Protein AF-A0A453QPV8-F1 (afdb_monomer)

Organism: Aegilops tauschii subsp. strangulata (NCBI:txid200361)

Structure (mmCIF, N/CA/C/O backbone):
data_AF-A0A453QPV8-F1
#
_entry.id   AF-A0A453QPV8-F1
#
loop_
_atom_site.group_PDB
_atom_site.id
_atom_site.type_symbol
_atom_site.label_atom_id
_atom_site.label_alt_id
_atom_site.label_comp_id
_atom_site.label_asym_id
_atom_site.label_entity_id
_atom_site.label_seq_id
_atom_site.pdbx_PDB_ins_code
_atom_site.Cartn_x
_atom_site.Cartn_y
_atom_site.Cartn_z
_atom_site.occupancy
_atom_site.B_iso_or_equiv
_atom_site.auth_seq_id
_atom_site.auth_comp_id
_atom_site.auth_asym_id
_atom_site.auth_atom_id
_atom_site.pdbx_PDB_model_num
ATOM 1 N N . MET A 1 1 ? 29.411 34.306 12.405 1.00 48.56 1 MET A N 1
ATOM 2 C CA . MET A 1 1 ? 27.936 34.358 12.523 1.00 48.56 1 MET A CA 1
ATOM 3 C C . MET A 1 1 ? 27.359 35.755 12.267 1.00 48.56 1 MET A C 1
ATOM 5 O O . MET A 1 1 ? 26.748 35.909 11.222 1.00 48.56 1 MET A O 1
ATOM 9 N N . GLU A 1 2 ? 27.567 36.787 13.104 1.00 37.50 2 GLU A N 1
ATOM 10 C CA . GLU A 1 2 ? 27.074 38.159 12.797 1.00 37.50 2 GLU A CA 1
ATOM 11 C C . GLU A 1 2 ? 27.774 38.801 11.585 1.00 37.50 2 GLU A C 1
ATOM 13 O O . GLU A 1 2 ? 27.121 39.411 10.740 1.00 37.50 2 GLU A O 1
ATOM 18 N N . GLU A 1 3 ? 29.086 38.600 11.432 1.00 42.12 3 GLU A N 1
ATOM 19 C CA . GLU A 1 3 ? 29.835 39.106 10.269 1.00 42.12 3 GLU A CA 1
ATOM 20 C C . GLU A 1 3 ? 29.454 38.407 8.953 1.00 42.12 3 GLU A C 1
ATOM 22 O O . GLU A 1 3 ? 29.387 39.052 7.907 1.00 42.12 3 GLU A O 1
ATOM 27 N N . GLU A 1 4 ? 29.137 37.110 9.006 1.00 46.12 4 GLU A N 1
ATOM 28 C CA . GLU A 1 4 ? 28.662 36.329 7.851 1.00 46.12 4 GLU A CA 1
ATOM 29 C C . GLU A 1 4 ? 27.234 36.712 7.458 1.00 46.12 4 GLU A C 1
ATOM 31 O O . GLU A 1 4 ? 26.927 36.814 6.272 1.00 46.12 4 GLU A O 1
ATOM 36 N N . LEU A 1 5 ? 26.371 36.997 8.437 1.00 45.75 5 LEU A N 1
ATOM 37 C CA . LEU A 1 5 ? 25.011 37.470 8.188 1.00 45.75 5 LEU A CA 1
ATOM 38 C C . LEU A 1 5 ? 25.018 38.875 7.564 1.00 45.75 5 LEU A C 1
ATOM 40 O O . LEU A 1 5 ? 24.262 39.147 6.631 1.00 45.75 5 LEU A O 1
ATOM 44 N N . HIS A 1 6 ? 25.924 39.750 8.012 1.00 48.84 6 HIS A N 1
ATOM 45 C CA . HIS A 1 6 ? 26.138 41.061 7.400 1.00 48.84 6 HIS A CA 1
ATOM 46 C C . HIS A 1 6 ? 26.808 40.992 6.022 1.00 48.84 6 HIS A C 1
ATOM 48 O O . HIS A 1 6 ? 26.581 41.874 5.193 1.00 48.84 6 HIS A O 1
ATOM 54 N N . ALA A 1 7 ? 27.627 39.977 5.741 1.00 55.56 7 ALA A N 1
ATOM 55 C CA . ALA A 1 7 ? 28.143 39.726 4.395 1.00 55.56 7 ALA A CA 1
ATOM 56 C C . ALA A 1 7 ? 27.014 39.293 3.443 1.00 55.56 7 ALA A C 1
ATOM 58 O O . ALA A 1 7 ? 26.819 39.926 2.410 1.00 55.56 7 ALA A O 1
ATOM 59 N N . LEU A 1 8 ? 26.181 38.335 3.859 1.00 52.53 8 LEU A N 1
ATOM 60 C CA . LEU A 1 8 ? 25.040 37.846 3.076 1.00 52.53 8 LEU A CA 1
ATOM 61 C C . LEU A 1 8 ? 23.982 38.923 2.796 1.00 52.53 8 LEU A C 1
ATOM 63 O O . LEU A 1 8 ? 23.438 38.977 1.695 1.00 52.53 8 LEU A O 1
ATOM 67 N N . LEU A 1 9 ? 23.701 39.806 3.762 1.00 50.97 9 LEU A N 1
ATOM 68 C CA . LEU A 1 9 ? 22.786 40.940 3.569 1.00 50.97 9 LEU A CA 1
ATOM 69 C C . LEU A 1 9 ? 23.325 41.958 2.552 1.00 50.97 9 LEU A C 1
ATOM 71 O O . LEU A 1 9 ? 22.560 42.463 1.732 1.00 50.97 9 LEU A O 1
ATOM 75 N N . ARG A 1 10 ? 24.641 42.219 2.558 1.00 59.34 10 ARG A N 1
ATOM 76 C CA . ARG A 1 10 ? 25.294 43.105 1.576 1.00 59.34 10 ARG A CA 1
ATOM 77 C C . ARG A 1 10 ? 25.295 42.500 0.172 1.00 59.34 10 ARG A C 1
ATOM 79 O O . ARG A 1 10 ? 25.038 43.220 -0.790 1.00 59.34 10 ARG A O 1
ATOM 86 N N . ASP A 1 11 ? 25.499 41.191 0.064 1.00 62.00 11 ASP A N 1
ATOM 87 C CA . ASP A 1 11 ? 25.438 40.468 -1.210 1.00 62.00 11 ASP A CA 1
ATOM 88 C C . ASP A 1 11 ? 24.006 40.435 -1.783 1.00 62.00 11 ASP A C 1
ATOM 90 O O . ASP A 1 11 ? 23.806 40.592 -2.990 1.00 62.00 11 ASP A O 1
ATOM 94 N N . LEU A 1 12 ? 22.988 40.323 -0.920 1.00 56.88 12 LEU A N 1
ATOM 95 C CA . LEU A 1 12 ? 21.567 40.410 -1.288 1.00 56.88 12 LEU A CA 1
ATOM 96 C C . LEU A 1 12 ? 21.151 41.806 -1.772 1.00 56.88 12 LEU A C 1
ATOM 98 O O . LEU A 1 12 ? 20.356 41.917 -2.708 1.00 56.88 12 LEU A O 1
ATOM 102 N N . ASP A 1 13 ? 21.677 42.870 -1.164 1.00 58.78 13 ASP A N 1
ATOM 103 C CA . ASP A 1 13 ? 21.392 44.241 -1.595 1.00 58.78 13 ASP A CA 1
ATOM 104 C C . ASP A 1 13 ? 22.143 44.622 -2.882 1.00 58.78 13 ASP A C 1
ATOM 106 O O . ASP A 1 13 ? 21.599 45.359 -3.708 1.00 58.78 13 ASP A O 1
ATOM 110 N N . ALA A 1 14 ? 23.325 44.045 -3.131 1.00 59.41 14 ALA A N 1
ATOM 111 C CA . ALA A 1 14 ? 24.037 44.177 -4.405 1.00 59.41 14 ALA A CA 1
ATOM 112 C C . ALA A 1 14 ? 23.292 43.497 -5.575 1.00 59.41 14 ALA A C 1
ATOM 114 O O . ALA A 1 14 ? 23.317 43.990 -6.705 1.00 59.41 14 ALA A O 1
ATOM 115 N N . LEU A 1 15 ? 22.563 42.407 -5.308 1.00 58.53 15 LEU A N 1
ATOM 116 C CA . LEU A 1 15 ? 21.753 41.692 -6.305 1.00 58.53 15 LEU A CA 1
ATOM 117 C C . LEU A 1 15 ? 20.488 42.453 -6.744 1.00 58.53 15 LEU A C 1
ATOM 119 O O . LEU A 1 15 ? 19.988 42.205 -7.840 1.00 58.53 15 LEU A O 1
ATOM 123 N N . LYS A 1 16 ? 19.987 43.408 -5.947 1.00 55.97 16 LYS A N 1
ATOM 124 C CA . LYS A 1 16 ? 18.817 44.240 -6.302 1.00 55.97 16 LYS A CA 1
ATOM 125 C C . LYS A 1 16 ? 19.124 45.340 -7.328 1.00 55.97 16 LYS A C 1
ATOM 127 O O . LYS A 1 16 ? 18.187 45.944 -7.842 1.00 55.97 16 LYS A O 1
ATOM 132 N N . GLN A 1 17 ? 20.399 45.617 -7.622 1.00 61.16 17 GLN A N 1
ATOM 133 C CA . GLN A 1 17 ? 20.812 46.694 -8.538 1.00 61.16 17 GLN A CA 1
ATOM 134 C C . GLN A 1 17 ? 21.215 46.224 -9.949 1.00 61.16 17 GLN A C 1
ATOM 136 O O . GLN A 1 17 ? 21.632 47.046 -10.765 1.00 61.16 17 GLN A O 1
ATOM 141 N N . LEU A 1 18 ? 21.083 44.934 -10.281 1.00 57.03 18 LEU A N 1
ATOM 142 C CA . LEU A 1 18 ? 21.395 44.427 -11.624 1.00 57.03 18 LEU A CA 1
ATOM 143 C C . LEU A 1 18 ? 20.147 44.417 -12.532 1.00 57.03 18 LEU A C 1
ATOM 145 O O . LEU A 1 18 ? 19.085 43.996 -12.073 1.00 57.03 18 LEU A O 1
ATOM 149 N N . PRO A 1 19 ? 20.232 44.817 -13.820 1.00 53.19 19 PRO A N 1
ATOM 150 C CA . PRO A 1 19 ? 19.044 45.050 -14.644 1.00 53.19 19 PRO A CA 1
ATOM 151 C C . PRO A 1 19 ? 18.549 43.829 -15.442 1.00 53.19 19 PRO A C 1
ATOM 153 O O . PRO A 1 19 ? 17.689 43.998 -16.301 1.00 53.19 19 PRO A O 1
ATOM 156 N N . ASP A 1 20 ? 19.064 42.614 -15.211 1.00 59.09 20 ASP A N 1
ATOM 157 C CA . ASP A 1 20 ? 18.747 41.461 -16.069 1.00 59.09 20 ASP A CA 1
ATOM 158 C C . ASP A 1 20 ? 18.454 40.161 -15.281 1.00 59.09 20 ASP A C 1
ATOM 160 O O . ASP A 1 20 ? 19.376 39.567 -14.703 1.00 59.09 20 ASP A O 1
ATOM 164 N N . PRO A 1 21 ? 17.197 39.668 -15.296 1.00 57.94 21 PRO A N 1
ATOM 165 C CA . PRO A 1 21 ? 16.792 38.390 -14.702 1.00 57.94 21 PRO A CA 1
ATOM 166 C C . PRO A 1 21 ? 17.646 37.190 -15.147 1.00 57.94 21 PRO A C 1
ATOM 168 O O . PRO A 1 21 ? 17.895 36.285 -14.350 1.00 57.94 21 PRO A O 1
ATOM 171 N N . ALA A 1 22 ? 18.182 37.202 -16.374 1.00 56.94 22 ALA A N 1
ATOM 172 C CA . ALA A 1 22 ? 18.992 36.104 -16.911 1.00 56.94 22 ALA A CA 1
ATOM 173 C C . ALA A 1 22 ? 20.384 35.975 -16.259 1.00 56.94 22 ALA A C 1
ATOM 175 O O . ALA A 1 22 ? 21.083 34.972 -16.447 1.00 56.94 22 ALA A O 1
ATOM 176 N N . SER A 1 23 ? 20.824 36.990 -15.514 1.00 56.06 23 SER A N 1
ATOM 177 C CA . SER A 1 23 ? 22.080 36.955 -14.754 1.00 56.06 23 SER A CA 1
ATOM 178 C C . SER A 1 23 ? 21.899 36.298 -13.381 1.00 56.06 23 SER A C 1
ATOM 180 O O . SER A 1 23 ? 22.806 35.617 -12.900 1.00 56.06 23 SER A O 1
ATO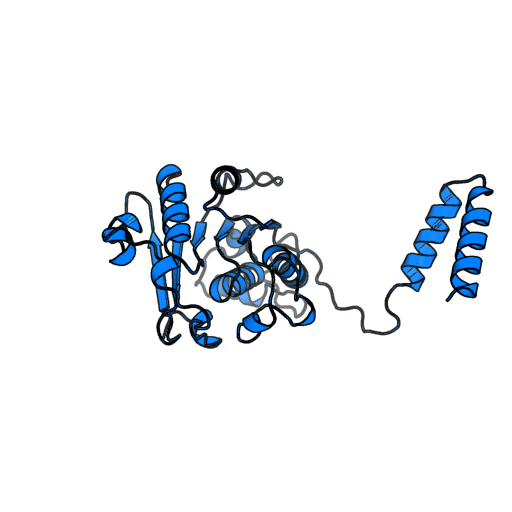M 182 N N . ILE A 1 24 ? 20.705 36.430 -12.791 1.00 58.31 24 ILE A N 1
ATOM 183 C CA . ILE A 1 24 ? 20.338 35.810 -11.511 1.00 58.31 24 ILE A CA 1
ATOM 184 C C . ILE A 1 24 ? 20.191 34.294 -11.675 1.00 58.31 24 ILE A C 1
ATOM 186 O O . ILE A 1 24 ? 20.717 33.541 -10.856 1.00 58.31 24 ILE A O 1
ATOM 190 N N . ASP A 1 25 ? 19.571 33.832 -12.764 1.00 56.25 25 ASP A N 1
ATOM 191 C CA . ASP A 1 25 ? 19.439 32.394 -13.037 1.00 56.25 25 ASP A CA 1
ATOM 192 C C . ASP A 1 25 ? 20.799 31.727 -13.294 1.00 56.25 25 ASP A C 1
ATOM 194 O O . ASP A 1 25 ? 21.084 30.660 -12.755 1.00 56.25 25 ASP A O 1
ATOM 198 N N . ARG A 1 26 ? 21.721 32.412 -13.986 1.00 59.72 26 ARG A N 1
ATOM 199 C CA . ARG A 1 26 ? 23.102 31.929 -14.165 1.00 59.72 26 ARG A CA 1
ATOM 200 C C . ARG A 1 26 ? 23.892 31.847 -12.858 1.00 59.72 26 ARG A C 1
ATOM 202 O O . ARG A 1 26 ? 24.757 30.981 -12.715 1.00 59.72 26 ARG A O 1
ATOM 209 N N . MET A 1 27 ? 23.628 32.742 -11.906 1.00 54.22 27 MET A N 1
ATOM 210 C CA . MET A 1 27 ? 24.224 32.664 -10.570 1.00 54.22 27 MET A CA 1
ATOM 211 C C . MET A 1 27 ? 23.604 31.537 -9.738 1.00 54.22 27 MET A C 1
ATOM 213 O O . MET A 1 27 ? 24.354 30.799 -9.100 1.00 54.22 27 MET A O 1
ATOM 217 N N . ARG A 1 28 ? 22.280 31.336 -9.803 1.00 55.00 28 ARG A N 1
ATOM 218 C CA . ARG A 1 28 ? 21.602 30.189 -9.174 1.00 55.00 28 ARG A CA 1
ATOM 219 C C . ARG A 1 28 ? 22.156 28.861 -9.677 1.00 55.00 28 ARG A C 1
ATOM 221 O O . ARG A 1 28 ? 22.529 28.030 -8.856 1.00 55.00 28 ARG A O 1
ATOM 228 N N . ASP A 1 29 ? 22.322 28.703 -10.987 1.00 53.09 29 ASP A N 1
ATOM 229 C CA . ASP A 1 29 ? 22.901 27.492 -11.579 1.00 53.09 29 ASP A CA 1
ATOM 230 C C . ASP A 1 29 ? 24.331 27.228 -11.090 1.00 53.09 29 ASP A C 1
ATOM 232 O O . ASP A 1 29 ? 24.711 26.085 -10.828 1.00 53.09 29 ASP A O 1
ATOM 236 N N . ARG A 1 30 ? 25.141 28.280 -10.909 1.00 57.41 30 ARG A N 1
ATOM 237 C CA . ARG A 1 30 ? 26.499 28.148 -10.357 1.00 57.41 30 ARG A CA 1
ATOM 238 C C . ARG A 1 30 ? 26.498 27.752 -8.882 1.00 57.41 30 ARG A C 1
ATOM 240 O O . ARG A 1 30 ? 27.337 26.943 -8.496 1.00 57.41 30 ARG A O 1
ATOM 247 N N . VAL A 1 31 ? 25.571 28.279 -8.083 1.00 56.50 31 VAL A N 1
ATOM 248 C CA . VAL A 1 31 ? 25.417 27.913 -6.665 1.00 56.50 31 VAL A CA 1
ATOM 249 C C . VAL A 1 31 ? 24.929 26.471 -6.532 1.00 56.50 31 VAL A C 1
ATOM 251 O O . VAL A 1 31 ? 25.536 25.709 -5.790 1.00 56.50 31 VAL A O 1
ATOM 254 N N . VAL A 1 32 ? 23.939 26.045 -7.322 1.00 56.78 32 VAL A N 1
ATOM 255 C CA . VAL A 1 32 ? 23.473 24.644 -7.373 1.00 56.78 32 VAL A CA 1
ATOM 256 C C . VAL A 1 32 ? 24.616 23.695 -7.752 1.00 56.78 32 VAL A C 1
ATOM 258 O O . VAL A 1 32 ? 24.767 22.631 -7.157 1.00 56.78 32 VAL A O 1
ATOM 261 N N . LYS A 1 33 ? 25.484 24.103 -8.685 1.00 52.72 33 LYS A N 1
ATOM 262 C CA . LYS A 1 33 ? 26.653 23.319 -9.109 1.00 52.72 33 LYS A CA 1
ATOM 263 C C . LYS A 1 33 ? 27.776 23.269 -8.063 1.00 52.72 33 LYS A C 1
ATOM 265 O O . LYS A 1 33 ? 28.519 22.294 -8.039 1.00 52.72 33 LYS A O 1
ATOM 270 N N . MET A 1 34 ? 27.902 24.292 -7.212 1.00 48.25 34 MET A N 1
ATOM 271 C CA . MET A 1 34 ? 28.856 24.328 -6.089 1.00 48.25 34 MET A CA 1
ATOM 272 C C . MET A 1 34 ? 28.323 23.649 -4.820 1.00 48.25 34 MET A C 1
ATOM 274 O O . MET A 1 34 ? 29.121 23.169 -4.023 1.00 48.25 34 MET A O 1
ATOM 278 N N . MET A 1 35 ? 27.001 23.597 -4.639 1.00 48.81 35 MET A N 1
ATOM 279 C CA . MET A 1 35 ? 26.332 22.875 -3.549 1.00 48.81 35 MET A CA 1
ATOM 280 C C . MET A 1 35 ? 26.094 21.392 -3.870 1.00 48.81 35 MET A C 1
ATOM 282 O O . MET A 1 35 ? 25.670 20.637 -2.997 1.00 48.81 35 MET A O 1
ATOM 286 N N . GLY A 1 36 ? 26.369 20.958 -5.105 1.00 46.06 36 GLY A N 1
ATOM 287 C CA . GLY A 1 36 ? 26.431 19.541 -5.451 1.00 46.06 36 GLY A CA 1
ATOM 288 C C . GLY A 1 36 ? 27.561 18.844 -4.678 1.00 46.06 36 GLY A C 1
ATOM 289 O O . GLY A 1 36 ? 28.626 19.437 -4.499 1.00 46.06 36 GLY A O 1
ATOM 290 N N . PRO A 1 37 ? 27.360 17.604 -4.203 1.00 43.69 37 PRO A N 1
ATOM 291 C CA . PRO A 1 37 ? 28.295 16.950 -3.299 1.00 43.69 37 PRO A CA 1
ATOM 292 C C . PRO A 1 37 ? 29.674 16.780 -3.945 1.00 43.69 37 PRO A C 1
ATOM 294 O O . PRO A 1 37 ? 29.829 16.184 -5.012 1.00 43.69 37 PRO A O 1
ATOM 297 N N . SER A 1 38 ? 30.694 17.289 -3.261 1.00 43.41 38 SER A N 1
ATOM 298 C CA . SER A 1 38 ? 32.096 17.024 -3.543 1.00 43.41 38 SER A CA 1
ATOM 299 C C . SER A 1 38 ? 32.417 15.555 -3.235 1.00 43.41 38 SER A C 1
ATOM 301 O O . SER A 1 38 ? 32.499 15.145 -2.084 1.00 43.41 38 SER A O 1
ATOM 303 N N . GLY A 1 39 ? 32.632 14.750 -4.278 1.00 41.03 39 GLY A N 1
ATOM 304 C CA . GLY A 1 39 ? 33.459 13.541 -4.185 1.00 41.03 39 GLY A CA 1
ATOM 305 C C . GLY A 1 39 ? 32.853 12.286 -3.542 1.00 41.03 39 GLY A C 1
ATOM 306 O O . GLY A 1 39 ? 33.616 11.450 -3.069 1.00 41.03 39 GLY A O 1
ATOM 307 N N . ALA A 1 40 ? 31.534 12.091 -3.570 1.00 41.09 40 ALA A N 1
ATOM 308 C CA . ALA A 1 40 ? 30.958 10.745 -3.491 1.00 41.09 40 ALA A CA 1
ATOM 309 C C . ALA A 1 40 ? 30.680 10.270 -4.923 1.00 41.09 40 ALA A C 1
ATOM 311 O O . ALA A 1 40 ? 30.176 11.056 -5.726 1.00 41.09 40 ALA A O 1
ATOM 312 N N . ALA A 1 41 ? 31.041 9.028 -5.269 1.00 40.81 41 ALA A N 1
ATOM 313 C CA . ALA A 1 41 ? 30.680 8.422 -6.551 1.00 40.81 41 ALA A CA 1
ATOM 314 C C . ALA A 1 41 ? 29.217 8.761 -6.854 1.00 40.81 41 ALA A C 1
ATOM 316 O O . ALA A 1 41 ? 28.365 8.482 -6.011 1.00 40.81 41 ALA A O 1
ATOM 317 N N . ALA A 1 42 ? 28.946 9.431 -7.982 1.00 44.00 42 ALA A N 1
ATOM 318 C CA . ALA A 1 42 ? 27.586 9.769 -8.380 1.00 44.00 42 ALA A CA 1
ATOM 319 C C . ALA A 1 42 ? 26.758 8.492 -8.247 1.00 44.00 42 ALA A C 1
ATOM 321 O O . ALA A 1 42 ? 27.033 7.518 -8.953 1.00 44.00 42 ALA A O 1
ATOM 322 N N . ALA A 1 43 ? 25.859 8.457 -7.257 1.00 53.12 43 ALA A N 1
ATOM 323 C CA . ALA A 1 43 ? 25.039 7.290 -6.992 1.00 53.12 43 ALA A CA 1
ATOM 324 C C . ALA A 1 43 ? 24.417 6.912 -8.332 1.00 53.12 43 ALA A C 1
ATOM 326 O O . ALA A 1 43 ? 23.846 7.776 -8.994 1.00 53.12 43 ALA A O 1
ATOM 327 N N . ALA A 1 44 ? 24.652 5.683 -8.792 1.00 58.47 44 ALA A N 1
ATOM 328 C CA . ALA A 1 44 ? 24.217 5.236 -10.104 1.00 58.47 44 ALA A CA 1
ATOM 329 C C . ALA A 1 44 ? 22.684 5.201 -10.119 1.00 58.47 44 ALA A C 1
ATOM 331 O O . ALA A 1 44 ? 22.067 4.173 -9.851 1.00 58.47 44 ALA A O 1
ATOM 332 N N . THR A 1 45 ? 22.058 6.351 -10.360 1.00 66.06 45 THR A N 1
ATOM 333 C CA . THR A 1 45 ? 20.613 6.467 -10.442 1.00 66.06 45 THR A CA 1
ATOM 334 C C . THR A 1 45 ? 20.204 5.825 -11.750 1.00 66.06 45 THR A C 1
ATOM 336 O O . THR A 1 45 ? 20.577 6.266 -12.839 1.00 66.06 45 THR A O 1
ATOM 339 N N . ARG A 1 46 ? 19.470 4.726 -11.631 1.00 81.31 46 ARG A N 1
ATOM 340 C CA . ARG A 1 46 ? 18.910 4.008 -12.764 1.00 81.31 46 ARG A CA 1
ATOM 341 C C . ARG A 1 46 ? 18.049 4.957 -13.611 1.00 81.31 46 ARG A C 1
ATOM 343 O O . ARG A 1 46 ? 17.268 5.735 -13.073 1.00 81.31 46 ARG A O 1
ATOM 350 N N . SER A 1 47 ? 18.162 4.879 -14.936 1.00 88.06 47 SER A N 1
ATOM 351 C CA . SER A 1 47 ? 17.285 5.610 -15.857 1.00 88.06 47 SER A CA 1
ATOM 352 C C . SER A 1 47 ? 15.947 4.890 -16.051 1.00 88.06 47 SER A C 1
ATOM 354 O O . SER A 1 47 ? 15.845 3.675 -15.854 1.00 88.06 47 SER A O 1
ATOM 356 N N . LYS A 1 48 ? 14.910 5.636 -16.457 1.00 92.19 48 LYS A N 1
ATOM 357 C CA . LYS A 1 48 ? 13.619 5.026 -16.789 1.00 92.19 48 LYS A CA 1
ATOM 358 C C . LYS A 1 48 ? 13.735 4.126 -18.020 1.00 92.19 48 LYS A C 1
ATOM 360 O O . LYS A 1 48 ? 14.282 4.540 -19.042 1.00 92.19 48 LYS A O 1
ATOM 365 N N . ILE A 1 49 ? 13.172 2.928 -17.939 1.00 92.12 49 ILE A N 1
ATOM 366 C CA . ILE A 1 49 ? 13.117 1.941 -19.015 1.00 92.12 49 ILE A CA 1
ATOM 367 C C . ILE A 1 49 ? 11.693 1.912 -19.561 1.00 92.12 49 ILE A C 1
ATOM 369 O O . ILE A 1 49 ? 10.758 1.490 -18.879 1.00 92.12 49 ILE A O 1
ATOM 373 N N . LYS A 1 50 ? 11.529 2.326 -20.819 1.00 88.31 50 LYS A N 1
ATOM 374 C CA . LYS A 1 50 ? 10.218 2.386 -21.477 1.00 88.31 50 LYS A CA 1
ATOM 375 C C . LYS A 1 50 ? 9.603 1.001 -21.699 1.00 88.31 50 LYS A C 1
ATOM 377 O O . LYS A 1 50 ? 8.451 0.796 -21.334 1.00 88.31 50 LYS A O 1
ATOM 382 N N . ASP A 1 51 ? 10.390 0.062 -22.216 1.00 88.94 51 ASP A N 1
ATOM 383 C CA . ASP A 1 51 ? 9.944 -1.280 -22.598 1.00 88.94 51 ASP A CA 1
ATOM 384 C C . ASP A 1 51 ? 10.773 -2.327 -21.833 1.00 88.94 51 ASP A C 1
ATOM 386 O O . ASP A 1 51 ? 12.003 -2.227 -21.788 1.00 88.94 51 ASP A O 1
ATOM 390 N N . MET A 1 52 ? 10.126 -3.303 -21.183 1.00 91.44 52 MET A N 1
ATOM 391 C CA . MET A 1 52 ? 10.852 -4.352 -20.452 1.00 91.44 52 MET A CA 1
ATOM 392 C C . MET A 1 52 ? 11.558 -5.261 -21.453 1.00 91.44 52 MET A C 1
ATOM 394 O O . MET A 1 52 ? 10.932 -5.830 -22.333 1.00 91.44 52 MET A O 1
ATOM 398 N N . SER A 1 53 ? 12.874 -5.404 -21.326 1.00 88.81 53 SER A N 1
ATOM 399 C CA . SER A 1 53 ? 13.655 -6.265 -22.216 1.00 88.81 53 SER A CA 1
ATOM 400 C C . SER A 1 53 ? 13.999 -7.585 -21.534 1.00 88.81 53 SER A C 1
ATOM 402 O O . SER A 1 53 ? 14.371 -7.615 -20.359 1.00 88.81 53 SER A O 1
ATOM 404 N N . ALA A 1 54 ? 13.952 -8.679 -22.295 1.00 89.06 54 ALA A N 1
ATOM 405 C CA . ALA A 1 54 ? 14.468 -9.983 -21.876 1.00 89.06 54 ALA A CA 1
ATOM 406 C C . ALA A 1 54 ? 15.986 -10.136 -22.118 1.00 89.06 54 ALA A C 1
ATOM 408 O O . ALA A 1 54 ? 16.551 -11.212 -21.902 1.00 89.06 54 ALA A O 1
ATOM 409 N N . GLU A 1 55 ? 16.658 -9.102 -22.622 1.00 89.56 55 GLU A N 1
ATOM 410 C CA . GLU A 1 55 ? 18.101 -9.116 -22.854 1.00 89.56 55 GLU A CA 1
ATOM 411 C C . GLU A 1 55 ? 18.869 -9.316 -21.539 1.00 89.56 55 GLU A C 1
ATOM 413 O O . GLU A 1 55 ? 18.624 -8.634 -20.541 1.00 89.56 55 GLU A O 1
ATOM 418 N N . VAL A 1 56 ? 19.796 -10.275 -21.530 1.00 91.31 56 VAL A N 1
ATOM 419 C CA . VAL A 1 56 ? 20.562 -10.641 -20.334 1.00 91.31 56 VAL A CA 1
ATOM 420 C C . VAL A 1 56 ? 21.873 -9.866 -20.335 1.00 91.31 56 VAL A C 1
ATOM 422 O O . VAL A 1 56 ? 22.887 -10.337 -20.840 1.00 91.31 56 VAL A O 1
ATOM 425 N N . VAL A 1 57 ? 21.824 -8.666 -19.765 1.00 90.50 57 VAL A N 1
ATOM 426 C CA . VAL A 1 57 ? 22.975 -7.783 -19.542 1.00 90.50 57 VAL A CA 1
ATOM 427 C C . VAL A 1 57 ? 22.938 -7.245 -18.115 1.00 90.50 57 VAL A C 1
ATOM 429 O O . VAL A 1 57 ? 21.865 -7.135 -17.516 1.00 90.50 57 VAL A O 1
ATOM 432 N N . ASP A 1 58 ? 24.098 -6.894 -17.566 1.00 87.81 58 ASP A N 1
ATOM 433 C CA . ASP A 1 58 ? 24.216 -6.437 -16.173 1.00 87.81 58 ASP A CA 1
ATOM 434 C C . ASP A 1 58 ? 23.509 -5.097 -15.914 1.00 87.81 58 ASP A C 1
ATOM 436 O O . ASP A 1 58 ? 23.101 -4.815 -14.791 1.00 87.81 58 ASP A O 1
ATOM 440 N N . SER A 1 59 ? 23.294 -4.295 -16.958 1.00 88.62 59 SER A N 1
ATOM 441 C CA . SER A 1 59 ? 22.552 -3.032 -16.892 1.00 88.62 59 SER A CA 1
ATOM 442 C C . SER A 1 59 ? 21.028 -3.197 -16.917 1.00 88.62 59 SER A C 1
ATOM 444 O O . SER A 1 59 ? 20.321 -2.218 -16.680 1.00 88.62 59 SER A O 1
ATOM 446 N N . ASN A 1 60 ? 20.502 -4.398 -17.202 1.00 91.38 60 ASN A N 1
ATOM 447 C CA . ASN A 1 60 ? 19.063 -4.648 -17.279 1.00 91.38 60 ASN A CA 1
ATOM 448 C C . ASN A 1 60 ? 18.528 -5.250 -15.962 1.00 91.38 60 ASN A C 1
ATOM 450 O O . ASN A 1 60 ? 18.664 -6.464 -15.743 1.00 91.38 60 ASN A O 1
ATOM 454 N N . PRO A 1 61 ? 17.834 -4.460 -15.120 1.00 92.88 61 PRO A N 1
ATOM 455 C CA . PRO A 1 61 ? 17.306 -4.928 -13.839 1.00 92.88 61 PRO A CA 1
ATOM 456 C C . PRO A 1 61 ? 16.163 -5.942 -13.991 1.00 92.88 61 PRO A C 1
ATOM 458 O O . PRO A 1 61 ? 15.864 -6.669 -13.049 1.00 92.88 61 PRO A O 1
ATOM 461 N N . TYR A 1 62 ? 15.539 -6.031 -15.169 1.00 95.12 62 TYR A N 1
ATOM 462 C CA . TYR A 1 62 ? 14.418 -6.936 -15.431 1.00 95.12 62 TYR A CA 1
ATOM 463 C C . TYR A 1 62 ? 14.827 -8.270 -16.044 1.00 95.12 62 TYR A C 1
ATOM 465 O O . TYR A 1 62 ? 14.003 -9.177 -16.126 1.00 95.12 62 TYR A O 1
ATOM 473 N N . SER A 1 63 ? 16.095 -8.428 -16.429 1.00 93.12 63 SER A N 1
ATOM 474 C CA . SER A 1 63 ? 16.602 -9.627 -17.108 1.00 93.12 63 SER A CA 1
ATOM 475 C C . SER A 1 63 ? 16.244 -10.936 -16.386 1.00 93.12 63 SER A C 1
ATOM 477 O O . SER A 1 63 ? 15.848 -11.909 -17.028 1.00 93.12 63 SER A O 1
ATOM 479 N N . ARG A 1 64 ? 16.331 -10.961 -15.048 1.00 94.12 64 ARG A N 1
ATOM 480 C CA . ARG A 1 64 ? 16.032 -12.150 -14.224 1.00 94.12 64 ARG A CA 1
ATOM 481 C C . ARG A 1 64 ? 14.531 -12.379 -14.031 1.00 94.12 64 ARG A C 1
ATOM 483 O O . ARG A 1 64 ? 14.112 -13.519 -13.894 1.00 94.12 64 ARG A O 1
ATOM 490 N N . LEU A 1 65 ? 13.727 -11.321 -14.077 1.00 94.75 65 LEU A N 1
ATOM 491 C CA . LEU A 1 65 ? 12.270 -11.413 -13.994 1.00 94.75 65 LEU A CA 1
ATOM 492 C C . LEU A 1 65 ? 11.678 -11.901 -15.323 1.00 94.75 65 LEU A C 1
ATOM 494 O O . LEU A 1 65 ? 10.903 -12.851 -15.349 1.00 94.75 65 LEU A O 1
ATOM 498 N N . MET A 1 66 ? 12.155 -11.355 -16.444 1.00 93.12 66 MET A N 1
ATOM 499 C CA . MET A 1 66 ? 11.778 -11.791 -17.795 1.00 93.12 66 MET A CA 1
ATOM 500 C C . MET A 1 66 ? 12.194 -13.239 -18.097 1.00 93.12 66 MET A C 1
ATOM 502 O O . MET A 1 66 ? 11.622 -13.885 -18.976 1.00 93.12 66 MET A O 1
ATOM 506 N N . ALA A 1 67 ? 13.164 -13.793 -17.361 1.00 92.94 67 ALA A N 1
ATOM 507 C CA . ALA A 1 67 ? 13.516 -15.205 -17.464 1.00 92.94 67 ALA A CA 1
ATOM 508 C C . ALA A 1 67 ? 12.356 -16.135 -17.054 1.00 92.94 67 ALA A C 1
ATOM 510 O O . ALA A 1 67 ? 12.239 -17.214 -17.631 1.00 92.94 67 ALA A O 1
ATOM 511 N N . LEU A 1 68 ? 11.455 -15.706 -16.156 1.00 92.25 68 LEU A N 1
ATOM 512 C CA . LEU A 1 68 ? 10.259 -16.475 -15.777 1.00 92.25 68 LEU A CA 1
ATOM 513 C C . LEU A 1 68 ? 9.362 -16.778 -16.983 1.00 92.25 68 LEU A C 1
ATOM 515 O O . LEU A 1 68 ? 8.786 -17.863 -17.065 1.00 92.25 68 LEU A O 1
ATOM 519 N N . GLN A 1 69 ? 9.301 -15.858 -17.949 1.00 90.62 69 GLN A N 1
ATOM 520 C CA . GLN A 1 69 ? 8.565 -16.057 -19.193 1.00 90.62 69 GLN A CA 1
ATOM 521 C C . GLN A 1 69 ? 9.240 -17.072 -20.111 1.00 90.62 69 GLN A C 1
ATOM 523 O O . GLN A 1 69 ? 8.577 -17.931 -20.686 1.00 90.62 69 GLN A O 1
ATOM 528 N N . ARG A 1 70 ? 10.574 -17.058 -20.189 1.00 87.69 70 ARG A N 1
ATOM 529 C CA . ARG A 1 70 ? 11.328 -18.078 -20.940 1.00 87.69 70 ARG A CA 1
ATOM 530 C C . ARG A 1 70 ? 11.216 -19.467 -20.317 1.00 87.69 70 ARG A C 1
ATOM 532 O O . ARG A 1 70 ? 11.285 -20.457 -21.035 1.00 87.69 70 ARG A O 1
ATOM 539 N N . MET A 1 71 ? 11.050 -19.532 -18.998 1.00 92.44 71 MET A N 1
ATOM 540 C CA . MET A 1 71 ? 10.852 -20.775 -18.251 1.00 92.44 71 MET A CA 1
ATOM 541 C C . MET A 1 71 ? 9.408 -21.296 -18.321 1.00 92.44 71 MET A C 1
ATOM 543 O O . MET A 1 71 ? 9.140 -22.368 -17.786 1.00 92.44 71 MET A O 1
ATOM 547 N N . GLY A 1 72 ? 8.484 -20.559 -18.948 1.00 92.38 72 GLY A N 1
ATOM 548 C CA . GLY A 1 72 ? 7.072 -20.942 -19.031 1.00 92.38 72 GLY A CA 1
ATOM 549 C C . GLY A 1 72 ? 6.322 -20.862 -17.697 1.00 92.38 72 GLY A C 1
ATOM 550 O O . GLY A 1 72 ? 5.296 -21.513 -17.545 1.00 92.38 72 GLY A O 1
ATOM 551 N N . ILE A 1 73 ? 6.833 -20.100 -16.722 1.00 95.12 73 ILE A N 1
ATOM 552 C CA . ILE A 1 73 ? 6.170 -19.893 -15.422 1.00 95.12 73 ILE A CA 1
ATOM 553 C C . ILE A 1 73 ? 5.142 -18.758 -15.507 1.00 95.12 73 ILE A C 1
ATOM 555 O O . ILE A 1 73 ? 4.104 -18.810 -14.853 1.00 95.12 73 ILE A O 1
ATOM 559 N N . VAL A 1 74 ? 5.429 -17.727 -16.309 1.00 93.81 74 VAL A N 1
ATOM 560 C CA . VAL A 1 74 ? 4.552 -16.565 -16.524 1.00 93.81 74 VAL A CA 1
ATOM 561 C C . VAL A 1 74 ? 4.493 -16.251 -18.015 1.00 93.81 74 VAL A C 1
ATOM 563 O O . VAL A 1 74 ? 5.501 -15.859 -18.585 1.00 93.81 74 VAL A O 1
ATOM 566 N N . ASP A 1 75 ? 3.326 -16.362 -18.649 1.00 92.50 75 ASP A N 1
ATOM 567 C CA . ASP A 1 75 ? 3.209 -16.209 -20.112 1.00 92.50 75 ASP A CA 1
ATOM 568 C C . ASP A 1 75 ? 3.610 -14.820 -20.631 1.00 92.50 75 ASP A C 1
ATOM 570 O O . ASP A 1 75 ? 4.216 -14.692 -21.695 1.00 92.50 75 ASP A O 1
ATOM 574 N N . ASN A 1 76 ? 3.260 -13.766 -19.892 1.00 93.50 76 ASN A N 1
ATOM 575 C CA . ASN A 1 76 ? 3.585 -12.387 -20.242 1.00 93.50 76 ASN A CA 1
ATOM 576 C C . ASN A 1 76 ? 3.902 -11.591 -18.976 1.00 93.50 76 ASN A C 1
ATOM 578 O O . ASN A 1 76 ? 2.999 -11.061 -18.324 1.00 93.50 76 ASN A O 1
ATOM 582 N N . TYR A 1 77 ? 5.189 -11.530 -18.631 1.00 95.25 77 TYR A N 1
ATOM 583 C CA . TYR A 1 77 ? 5.639 -10.838 -17.426 1.00 95.25 77 TYR A CA 1
ATOM 584 C C . TYR A 1 77 ? 5.465 -9.315 -17.543 1.00 95.25 77 TYR A C 1
ATOM 586 O O . TYR A 1 77 ? 5.143 -8.657 -16.557 1.00 95.25 77 TYR A O 1
ATOM 594 N N . GLU A 1 78 ? 5.597 -8.748 -18.747 1.00 94.06 78 GLU A N 1
ATOM 595 C CA . GLU A 1 78 ? 5.536 -7.294 -18.977 1.00 94.06 78 GLU A CA 1
ATOM 596 C C . GLU A 1 78 ? 4.193 -6.677 -18.578 1.00 94.06 78 GLU A C 1
ATOM 598 O O . GLU A 1 78 ? 4.150 -5.517 -18.163 1.00 94.06 78 GLU A O 1
ATOM 603 N N . ARG A 1 79 ? 3.110 -7.470 -18.614 1.00 93.69 79 ARG A N 1
ATOM 604 C CA . ARG A 1 79 ? 1.773 -7.062 -18.149 1.00 93.69 79 ARG A CA 1
ATOM 605 C C . ARG A 1 79 ? 1.753 -6.562 -16.711 1.00 93.69 79 ARG A C 1
ATOM 607 O O . ARG A 1 79 ? 0.820 -5.856 -16.347 1.00 93.69 79 ARG A O 1
ATOM 614 N N . ILE A 1 80 ? 2.759 -6.882 -15.893 1.00 95.69 80 ILE A N 1
ATOM 615 C CA . ILE A 1 80 ? 2.866 -6.328 -14.540 1.00 95.69 80 ILE A CA 1
ATOM 616 C C . ILE A 1 80 ? 2.853 -4.788 -14.531 1.00 95.69 80 ILE A C 1
ATOM 618 O O . ILE A 1 80 ? 2.339 -4.179 -13.594 1.00 95.69 80 ILE A O 1
ATOM 622 N N . ARG A 1 81 ? 3.338 -4.152 -15.605 1.00 94.50 81 ARG A N 1
ATOM 623 C CA . ARG A 1 81 ? 3.336 -2.691 -15.776 1.00 94.50 81 ARG A CA 1
ATOM 624 C C . ARG A 1 81 ? 1.962 -2.089 -16.048 1.00 94.50 81 ARG A C 1
ATOM 626 O O . ARG A 1 81 ? 1.815 -0.874 -15.940 1.00 94.50 81 ARG A O 1
ATOM 633 N N . ASP A 1 82 ? 0.975 -2.907 -16.396 1.00 92.94 82 ASP A N 1
ATOM 634 C CA . ASP A 1 82 ? -0.389 -2.440 -16.644 1.00 92.94 82 ASP A CA 1
ATOM 635 C C . ASP A 1 82 ? -1.224 -2.388 -15.357 1.00 92.94 82 ASP A C 1
ATOM 637 O O . ASP A 1 82 ? -2.263 -1.726 -15.335 1.00 92.94 82 ASP A O 1
ATOM 641 N N . TYR A 1 83 ? -0.769 -3.050 -14.286 1.00 94.38 83 TYR A N 1
ATOM 642 C CA . TYR A 1 83 ? -1.503 -3.126 -13.028 1.00 94.38 83 TYR A CA 1
ATOM 643 C C . TYR A 1 83 ? -1.161 -1.982 -12.068 1.00 94.38 83 TYR A C 1
ATOM 645 O O . TYR A 1 83 ? -0.023 -1.511 -11.964 1.00 94.38 83 TYR A O 1
ATOM 653 N N . SER A 1 84 ? -2.178 -1.580 -11.316 1.00 95.88 84 SER A N 1
ATOM 654 C CA . SER A 1 84 ? -2.127 -0.640 -10.206 1.00 95.88 84 SER A CA 1
ATOM 655 C C . SER A 1 84 ? -2.483 -1.358 -8.905 1.00 95.88 84 SER A C 1
ATOM 657 O O . SER A 1 84 ? -3.482 -2.076 -8.855 1.00 95.88 84 SER A O 1
ATOM 659 N N . VAL A 1 85 ? -1.731 -1.116 -7.830 1.00 98.00 85 VAL A N 1
ATOM 660 C CA . VAL A 1 85 ? -2.023 -1.670 -6.496 1.00 98.00 85 VAL A CA 1
ATOM 661 C C . VAL A 1 85 ? -2.100 -0.555 -5.455 1.00 98.00 85 VAL A C 1
ATOM 663 O O . VAL A 1 85 ? -1.220 0.298 -5.381 1.00 98.00 85 VAL A O 1
ATOM 666 N N . ALA A 1 86 ? -3.144 -0.565 -4.631 1.00 98.50 86 ALA A N 1
ATOM 667 C CA . ALA A 1 86 ? -3.256 0.298 -3.458 1.00 98.50 86 ALA A CA 1
ATOM 668 C C . ALA A 1 86 ? -2.799 -0.463 -2.210 1.00 98.50 86 ALA A C 1
ATOM 670 O O . ALA A 1 86 ? -3.236 -1.584 -1.986 1.00 98.50 86 ALA A O 1
ATOM 671 N N . ILE A 1 87 ? -1.943 0.137 -1.388 1.00 98.75 87 ILE A N 1
ATOM 672 C CA . ILE A 1 87 ? -1.417 -0.439 -0.148 1.00 98.75 87 ILE A CA 1
ATOM 673 C C . ILE A 1 87 ? -1.827 0.465 1.009 1.00 98.75 87 ILE A C 1
ATOM 675 O O . ILE A 1 87 ? -1.430 1.630 1.070 1.00 98.75 87 ILE A O 1
ATOM 679 N N . VAL A 1 88 ? -2.623 -0.078 1.927 1.00 98.75 88 VAL A N 1
ATOM 680 C CA . VAL A 1 88 ? -3.098 0.622 3.123 1.00 98.75 88 VAL A CA 1
ATOM 681 C C . VAL A 1 88 ? -2.289 0.155 4.327 1.00 98.75 88 VAL A C 1
ATOM 683 O O . VAL A 1 88 ? -2.355 -1.011 4.703 1.00 98.75 88 VAL A O 1
ATOM 686 N N . GLY A 1 89 ? -1.550 1.076 4.936 1.00 98.00 89 GLY A N 1
ATOM 687 C CA . GLY A 1 89 ? -0.537 0.814 5.951 1.00 98.00 89 GLY A CA 1
ATOM 688 C C . GLY A 1 89 ? 0.824 0.556 5.308 1.00 98.00 89 GLY A C 1
ATOM 689 O O . GLY A 1 89 ? 1.032 -0.467 4.665 1.00 98.00 89 GLY A O 1
ATOM 690 N N . VAL A 1 90 ? 1.783 1.456 5.520 1.00 96.94 90 VAL A N 1
ATOM 691 C CA . VAL A 1 90 ? 3.180 1.369 5.057 1.00 96.94 90 VAL A CA 1
ATOM 692 C C . VAL A 1 90 ? 4.094 1.112 6.264 1.00 96.94 90 VAL A C 1
ATOM 694 O O . VAL A 1 90 ? 5.153 1.706 6.438 1.00 96.94 90 VAL A O 1
ATOM 697 N N . GLY A 1 91 ? 3.644 0.218 7.148 1.00 93.00 91 GLY A N 1
ATOM 698 C CA . GLY A 1 91 ? 4.391 -0.266 8.307 1.00 93.00 91 GLY A CA 1
ATOM 699 C C . GLY A 1 91 ? 5.332 -1.420 7.957 1.00 93.00 91 GLY A C 1
ATOM 700 O O . GLY A 1 91 ? 5.900 -1.476 6.872 1.00 93.00 91 GLY A O 1
ATOM 701 N N . GLY A 1 92 ? 5.476 -2.385 8.868 1.00 91.12 92 GLY A N 1
ATOM 702 C CA . GLY A 1 92 ? 6.391 -3.521 8.693 1.00 91.12 92 GLY A CA 1
ATOM 703 C C . GLY A 1 92 ? 6.095 -4.387 7.464 1.00 91.12 92 GLY A C 1
ATOM 704 O O . GLY A 1 92 ? 6.988 -4.623 6.661 1.00 91.12 92 GLY A O 1
ATOM 705 N N . VAL A 1 93 ? 4.840 -4.815 7.292 1.00 94.12 93 VAL A N 1
ATOM 706 C CA . VAL A 1 93 ? 4.424 -5.643 6.143 1.00 94.12 93 VAL A CA 1
ATOM 707 C C . VAL A 1 93 ? 4.288 -4.797 4.877 1.00 94.12 93 VAL A C 1
ATOM 709 O O . VAL A 1 93 ? 4.839 -5.130 3.830 1.00 94.12 93 VAL A O 1
ATOM 712 N N . GLY A 1 94 ? 3.577 -3.669 4.968 1.00 96.81 94 GLY A N 1
ATOM 713 C CA . GLY A 1 94 ? 3.237 -2.865 3.795 1.00 96.81 94 GLY A CA 1
ATOM 714 C C . GLY A 1 94 ? 4.428 -2.202 3.109 1.00 96.81 94 GLY A C 1
ATOM 715 O O . GLY A 1 94 ? 4.446 -2.129 1.883 1.00 96.81 94 GLY A O 1
ATOM 716 N N . SER A 1 95 ? 5.447 -1.776 3.862 1.00 96.62 95 SER A N 1
ATOM 717 C CA . SER A 1 95 ? 6.659 -1.194 3.269 1.00 96.62 95 SER A CA 1
ATOM 718 C C . SER A 1 95 ? 7.454 -2.216 2.448 1.00 96.62 95 SER A C 1
ATOM 720 O O . SER A 1 95 ? 7.849 -1.933 1.317 1.00 96.62 95 SER A O 1
ATOM 722 N N . VAL A 1 96 ? 7.598 -3.444 2.956 1.00 96.69 96 VAL A N 1
ATOM 723 C CA . VAL A 1 96 ? 8.253 -4.544 2.235 1.00 96.69 96 VAL A CA 1
ATOM 724 C C . VAL A 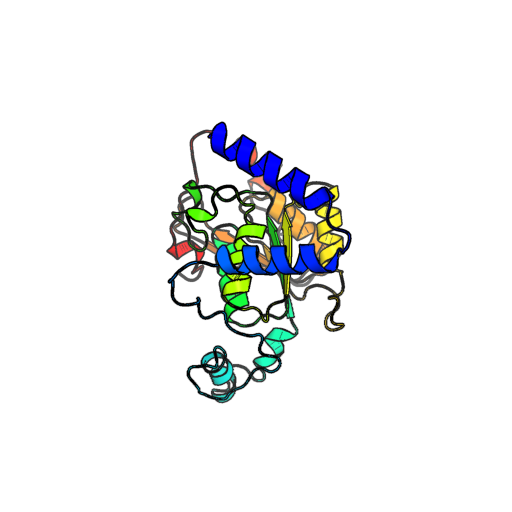1 96 ? 7.421 -4.991 1.033 1.00 96.69 96 VAL A C 1
ATOM 726 O O . VAL A 1 96 ? 7.976 -5.202 -0.044 1.00 96.69 96 VAL A O 1
ATOM 729 N N . ALA A 1 97 ? 6.094 -5.085 1.168 1.00 97.44 97 ALA A N 1
ATOM 730 C CA . ALA A 1 97 ? 5.208 -5.391 0.045 1.00 97.44 97 ALA A CA 1
ATOM 731 C C . ALA A 1 97 ? 5.340 -4.347 -1.081 1.00 97.44 97 ALA A C 1
ATOM 733 O O . ALA A 1 97 ? 5.459 -4.708 -2.256 1.00 97.44 97 ALA A O 1
ATOM 734 N N . ALA A 1 98 ? 5.393 -3.058 -0.726 1.00 98.38 98 ALA A N 1
ATOM 735 C CA . ALA A 1 98 ? 5.621 -1.972 -1.674 1.00 98.38 98 ALA A CA 1
ATOM 736 C C . ALA A 1 98 ? 6.993 -2.090 -2.359 1.00 98.38 98 ALA A C 1
ATOM 738 O O . ALA A 1 98 ? 7.086 -1.935 -3.579 1.00 98.38 98 ALA A O 1
ATOM 739 N N . GLU A 1 99 ? 8.047 -2.420 -1.607 1.00 98.31 99 GLU A N 1
ATOM 740 C CA . GLU A 1 99 ? 9.387 -2.656 -2.152 1.00 98.31 99 GLU A CA 1
ATOM 741 C C . GLU A 1 99 ? 9.411 -3.833 -3.133 1.00 98.31 99 GLU A C 1
ATOM 743 O O . GLU A 1 99 ? 9.936 -3.702 -4.242 1.00 98.31 99 GLU A O 1
ATOM 748 N N . MET A 1 100 ? 8.816 -4.970 -2.767 1.00 98.19 100 MET A N 1
ATOM 749 C CA . MET A 1 100 ? 8.755 -6.159 -3.618 1.00 98.19 100 MET A CA 1
ATOM 750 C C . MET A 1 100 ? 8.022 -5.870 -4.931 1.00 98.19 100 MET A C 1
ATOM 752 O O . MET A 1 100 ? 8.561 -6.155 -6.002 1.00 98.19 100 MET A O 1
ATOM 756 N N . LEU A 1 101 ? 6.843 -5.242 -4.875 1.00 98.31 101 LEU A N 1
ATOM 757 C CA . LEU A 1 101 ? 6.082 -4.851 -6.069 1.00 98.31 101 LEU A CA 1
ATOM 758 C C . LEU A 1 101 ? 6.855 -3.845 -6.934 1.00 98.31 101 LEU A C 1
ATOM 760 O O . LEU A 1 101 ? 6.898 -3.972 -8.161 1.00 98.31 101 LEU A O 1
ATOM 764 N N . THR A 1 102 ? 7.537 -2.892 -6.297 1.00 98.44 102 THR A N 1
ATOM 765 C CA . THR A 1 102 ? 8.382 -1.908 -6.981 1.00 98.44 102 THR A CA 1
ATOM 766 C C . THR A 1 102 ? 9.538 -2.578 -7.721 1.00 98.44 102 THR A C 1
ATOM 768 O O . THR A 1 102 ? 9.776 -2.284 -8.895 1.00 98.44 102 THR A O 1
ATOM 771 N N . ARG A 1 103 ? 10.229 -3.530 -7.084 1.00 97.75 103 ARG A N 1
ATOM 772 C CA . ARG A 1 103 ? 11.306 -4.320 -7.705 1.00 97.75 103 ARG A CA 1
ATOM 773 C C . ARG A 1 103 ? 10.793 -5.213 -8.836 1.00 97.75 103 ARG A C 1
ATOM 775 O O . ARG A 1 103 ? 11.492 -5.367 -9.834 1.00 97.75 103 ARG A O 1
ATOM 782 N N . CYS A 1 104 ? 9.572 -5.737 -8.719 1.00 97.38 104 CYS A N 1
ATOM 783 C CA . CYS A 1 104 ? 8.929 -6.526 -9.772 1.00 97.38 104 CYS A CA 1
ATOM 784 C C . CYS A 1 104 ? 8.550 -5.692 -11.008 1.00 97.38 104 CYS A C 1
ATOM 786 O O . CYS A 1 104 ? 8.401 -6.258 -12.091 1.00 97.38 104 CYS A O 1
ATOM 788 N N . GLY A 1 105 ? 8.444 -4.366 -10.867 1.00 96.69 105 GLY A N 1
ATOM 789 C CA . GLY A 1 105 ? 8.111 -3.453 -11.959 1.00 96.69 105 GLY A CA 1
ATOM 790 C C . GLY A 1 105 ? 6.617 -3.194 -12.126 1.00 96.69 105 GLY A C 1
ATOM 791 O O . GLY A 1 105 ? 6.184 -2.982 -13.255 1.00 96.69 105 GLY A O 1
ATOM 792 N N . ILE A 1 106 ? 5.848 -3.214 -11.030 1.00 97.25 106 ILE A N 1
ATOM 793 C CA . ILE A 1 106 ? 4.430 -2.827 -11.028 1.00 97.25 106 ILE A CA 1
ATOM 794 C C . ILE A 1 106 ? 4.219 -1.459 -11.693 1.00 97.25 106 ILE A C 1
ATOM 796 O O . ILE A 1 106 ? 5.057 -0.565 -11.567 1.00 97.25 106 ILE A O 1
ATOM 800 N N . GLY A 1 107 ? 3.105 -1.285 -12.402 1.00 95.00 107 GLY A N 1
ATOM 801 C CA . GLY A 1 107 ? 2.813 -0.036 -13.107 1.00 95.00 107 GLY A CA 1
ATOM 802 C C . GLY A 1 107 ? 2.632 1.152 -12.169 1.00 95.00 107 GLY A C 1
ATOM 803 O O . GLY A 1 107 ? 3.216 2.220 -12.377 1.00 95.00 107 GLY A O 1
ATOM 804 N N . ARG A 1 108 ? 1.821 0.963 -11.124 1.00 96.19 108 ARG A N 1
ATOM 805 C CA . ARG A 1 108 ? 1.441 2.033 -10.198 1.00 96.19 108 ARG A CA 1
ATOM 806 C C . ARG A 1 108 ? 1.215 1.525 -8.776 1.00 96.19 108 ARG A C 1
ATOM 808 O O . ARG A 1 108 ? 0.576 0.490 -8.596 1.00 96.19 108 ARG A O 1
ATOM 815 N N . LEU A 1 109 ? 1.680 2.280 -7.780 1.00 97.94 109 LEU A N 1
ATOM 816 C CA . LEU A 1 109 ? 1.373 2.066 -6.366 1.00 97.94 109 LEU A CA 1
ATOM 817 C C . LEU A 1 109 ? 0.734 3.303 -5.739 1.00 97.94 109 LEU A C 1
ATOM 819 O O . LEU A 1 109 ? 1.239 4.414 -5.891 1.00 97.94 109 LEU A O 1
ATOM 823 N N . LEU A 1 110 ? -0.343 3.077 -4.991 1.00 98.25 110 LEU A N 1
ATOM 824 C CA . LEU A 1 110 ? -0.987 4.072 -4.139 1.00 98.25 110 LEU A CA 1
ATOM 825 C C . LEU A 1 110 ? -0.689 3.688 -2.694 1.00 98.25 110 LEU A C 1
ATOM 827 O O . LEU A 1 110 ? -1.009 2.577 -2.281 1.00 98.25 110 LEU A O 1
ATOM 831 N N . LEU A 1 111 ? -0.057 4.576 -1.938 1.00 98.69 111 LEU A N 1
ATOM 832 C CA . LEU A 1 111 ? 0.419 4.309 -0.585 1.00 98.69 111 LEU A CA 1
ATOM 833 C C . LEU A 1 111 ? -0.369 5.157 0.413 1.00 98.69 111 LEU A C 1
ATOM 835 O O . LEU A 1 111 ? -0.332 6.384 0.329 1.00 98.69 111 LEU A O 1
ATOM 839 N N . TYR A 1 112 ? -1.043 4.518 1.369 1.00 98.69 112 TYR A N 1
ATOM 840 C CA . TYR A 1 112 ? -1.809 5.196 2.418 1.00 98.69 112 TYR A CA 1
ATOM 841 C C . TYR A 1 112 ? -1.214 4.876 3.783 1.00 98.69 112 TYR A C 1
ATOM 843 O O . TYR A 1 112 ? -1.160 3.715 4.180 1.00 98.69 112 TYR A O 1
ATOM 851 N N . ASP A 1 113 ? -0.800 5.897 4.518 1.00 98.38 113 ASP A N 1
ATOM 852 C CA . ASP A 1 113 ? -0.405 5.799 5.924 1.00 98.38 113 ASP A CA 1
ATOM 853 C C . ASP A 1 113 ? -0.537 7.192 6.546 1.00 98.38 113 ASP A C 1
ATOM 855 O O . ASP A 1 113 ? -0.359 8.184 5.847 1.00 98.38 113 ASP A O 1
ATOM 859 N N . TYR A 1 114 ? -0.861 7.294 7.830 1.00 96.75 114 TYR A N 1
ATOM 860 C CA . TYR A 1 114 ? -0.960 8.586 8.517 1.00 96.75 114 TYR A CA 1
ATOM 861 C C . TYR A 1 114 ? 0.193 8.835 9.491 1.00 96.75 114 TYR A C 1
ATOM 863 O O . TYR A 1 114 ? 0.320 9.951 9.996 1.00 96.75 114 TYR A O 1
ATOM 871 N N . ASP A 1 115 ? 1.017 7.824 9.761 1.00 96.44 115 ASP A N 1
ATOM 872 C CA . ASP A 1 115 ? 2.107 7.912 10.720 1.00 96.44 115 ASP A CA 1
ATOM 873 C C . ASP A 1 115 ? 3.368 8.540 10.115 1.00 96.44 115 ASP A C 1
ATOM 875 O O . ASP A 1 115 ? 3.605 8.576 8.900 1.00 96.44 115 ASP A O 1
ATOM 879 N N . THR A 1 116 ? 4.251 8.957 11.016 1.00 97.31 116 THR A N 1
ATOM 880 C CA . THR A 1 116 ? 5.638 9.310 10.725 1.00 97.31 116 THR A CA 1
ATOM 881 C C . THR A 1 116 ? 6.591 8.160 11.036 1.00 97.31 116 THR A C 1
ATOM 883 O O . THR A 1 116 ? 6.278 7.260 11.813 1.00 97.31 116 THR A O 1
ATOM 886 N N . VAL A 1 117 ? 7.776 8.184 10.431 1.00 96.75 117 VAL A N 1
ATOM 887 C CA . VAL A 1 117 ? 8.859 7.245 10.736 1.00 96.75 117 VAL A CA 1
ATOM 888 C C . VAL A 1 117 ? 9.441 7.572 12.110 1.00 96.75 117 VAL A C 1
ATOM 890 O O . VAL A 1 117 ? 9.887 8.696 12.354 1.00 96.75 117 VAL A O 1
ATOM 893 N N . GLU A 1 118 ? 9.503 6.570 12.983 1.00 94.19 118 GLU A N 1
ATOM 894 C CA . GLU A 1 118 ? 10.113 6.665 14.309 1.00 94.19 118 GLU A CA 1
ATOM 895 C C . GLU A 1 118 ? 11.313 5.722 14.446 1.00 94.19 118 GLU A C 1
ATOM 897 O O . GLU A 1 118 ? 11.382 4.672 13.804 1.00 94.19 118 GLU A O 1
ATOM 902 N N . LEU A 1 119 ? 12.243 6.037 15.356 1.00 92.44 119 LEU A N 1
ATOM 903 C CA . LEU A 1 119 ? 13.373 5.147 15.665 1.00 92.44 119 LEU A CA 1
ATOM 904 C C . LEU A 1 119 ? 12.918 3.767 16.157 1.00 92.44 119 LEU A C 1
ATOM 906 O O . LEU A 1 119 ? 13.573 2.766 15.875 1.00 92.44 119 LEU A O 1
ATOM 910 N N . ALA A 1 120 ? 11.771 3.695 16.838 1.00 88.19 120 ALA A N 1
ATOM 911 C CA . ALA A 1 120 ? 11.175 2.434 17.267 1.00 88.19 120 ALA A CA 1
ATOM 912 C C . ALA A 1 120 ? 10.806 1.511 16.090 1.00 88.19 120 ALA A C 1
ATOM 914 O O . ALA A 1 120 ? 10.616 0.317 16.294 1.00 88.19 120 ALA A O 1
ATOM 915 N N . ASN A 1 121 ? 10.718 2.029 14.858 1.00 89.31 121 ASN A N 1
ATOM 916 C CA . ASN A 1 121 ? 10.436 1.234 13.665 1.00 89.31 121 ASN A CA 1
ATOM 917 C C . ASN A 1 121 ? 11.695 0.599 13.045 1.00 89.31 121 ASN A C 1
A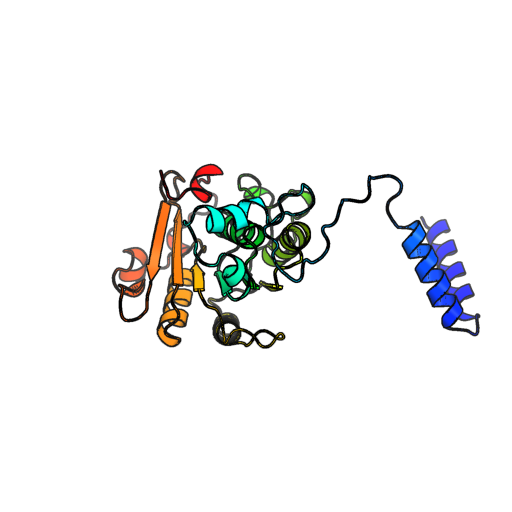TOM 919 O O . ASN A 1 121 ? 11.564 -0.210 12.133 1.00 89.31 121 ASN A O 1
ATOM 923 N N . MET A 1 122 ? 12.902 0.915 13.533 1.00 90.19 122 MET A N 1
ATOM 924 C CA . MET A 1 122 ? 14.174 0.446 12.952 1.00 90.19 122 MET A CA 1
ATOM 925 C C . MET A 1 122 ? 14.485 -1.032 13.222 1.00 90.19 122 MET A C 1
ATOM 927 O O . MET A 1 122 ? 15.426 -1.587 12.661 1.00 90.19 122 MET A O 1
ATOM 931 N N . ASN A 1 123 ? 13.705 -1.699 14.074 1.00 83.06 123 ASN A N 1
ATOM 932 C CA . ASN A 1 123 ? 13.743 -3.156 14.190 1.00 83.06 123 ASN A CA 1
ATOM 933 C C . ASN A 1 123 ? 12.987 -3.855 13.044 1.00 83.06 123 ASN A C 1
ATOM 935 O O . ASN A 1 123 ? 12.944 -5.083 13.000 1.00 83.06 123 ASN A O 1
ATOM 939 N N . ARG A 1 124 ? 12.359 -3.088 12.148 1.00 84.75 124 ARG A N 1
ATOM 940 C CA . ARG A 1 124 ? 11.672 -3.556 10.945 1.00 84.75 124 ARG A CA 1
ATOM 941 C C . ARG A 1 124 ? 12.513 -3.207 9.719 1.00 84.75 124 ARG A C 1
ATOM 943 O O . ARG A 1 124 ? 13.415 -2.378 9.784 1.00 84.75 124 ARG A O 1
ATOM 950 N N . LEU A 1 125 ? 12.238 -3.877 8.606 1.00 86.06 125 LEU A N 1
ATOM 951 C CA . LEU A 1 125 ? 12.926 -3.600 7.347 1.00 86.06 125 LEU A CA 1
ATOM 952 C C . LEU A 1 125 ? 12.440 -2.276 6.731 1.00 86.06 125 LEU A C 1
ATOM 954 O O . LEU A 1 125 ? 11.489 -1.666 7.219 1.00 86.06 125 LEU A O 1
ATOM 958 N N . PHE A 1 126 ? 13.081 -1.890 5.626 1.00 94.75 126 PHE A N 1
ATOM 959 C CA . PHE A 1 126 ? 12.733 -0.774 4.743 1.00 94.75 126 PHE A CA 1
ATOM 960 C C . PHE A 1 126 ? 13.184 0.629 5.186 1.00 94.75 126 PHE A C 1
ATOM 962 O O . PHE A 1 126 ? 14.010 1.231 4.498 1.00 94.75 126 PHE A O 1
ATOM 969 N N . PHE A 1 127 ? 12.666 1.168 6.294 1.00 95.81 127 PHE A N 1
ATOM 970 C CA . PHE A 1 127 ? 12.993 2.543 6.704 1.00 95.81 127 PHE A CA 1
ATOM 971 C C . PHE A 1 127 ? 14.402 2.657 7.291 1.00 95.81 127 PHE A C 1
ATOM 973 O O . PHE A 1 127 ? 14.918 1.718 7.899 1.00 95.81 127 PHE A O 1
ATOM 980 N N . ARG A 1 128 ? 15.012 3.834 7.139 1.00 94.94 128 ARG A N 1
ATOM 981 C CA . ARG A 1 128 ? 16.365 4.123 7.628 1.00 94.94 128 ARG A CA 1
ATOM 982 C C . ARG A 1 128 ? 16.368 5.198 8.726 1.00 94.94 128 ARG A C 1
ATOM 984 O O . ARG A 1 128 ? 15.470 6.042 8.746 1.00 94.94 128 ARG A O 1
ATOM 991 N N . PRO A 1 129 ? 17.393 5.240 9.603 1.00 95.56 129 PRO A N 1
ATOM 992 C CA . PRO A 1 129 ? 17.475 6.244 10.668 1.00 95.56 129 PRO A CA 1
ATOM 993 C C . PRO A 1 129 ? 17.472 7.701 10.180 1.00 95.56 129 PRO A C 1
ATOM 995 O O . PRO A 1 129 ? 16.981 8.573 10.890 1.00 95.56 129 PRO A O 1
ATOM 998 N N . ASP A 1 130 ? 17.981 7.979 8.976 1.00 96.50 130 ASP A N 1
ATOM 999 C CA . ASP A 1 130 ? 17.989 9.321 8.372 1.00 96.50 130 ASP A CA 1
ATOM 1000 C C . ASP A 1 130 ? 16.597 9.816 7.943 1.00 96.50 130 ASP A C 1
ATOM 1002 O O . ASP A 1 130 ? 16.435 10.998 7.656 1.00 96.50 130 ASP A O 1
ATOM 1006 N N . GLN A 1 131 ? 15.592 8.935 7.928 1.00 97.06 131 GLN A N 1
ATOM 1007 C CA . GLN A 1 131 ? 14.219 9.247 7.518 1.00 97.06 131 GLN A CA 1
ATOM 1008 C C . GLN A 1 131 ? 13.286 9.535 8.705 1.00 97.06 131 GLN A C 1
ATOM 1010 O O . GLN A 1 131 ? 12.098 9.790 8.510 1.00 97.06 131 GLN A O 1
ATOM 1015 N N . VAL A 1 132 ? 13.790 9.482 9.942 1.00 97.44 132 VAL A N 1
ATOM 1016 C CA . VAL A 1 132 ? 12.992 9.747 11.148 1.00 97.44 132 VAL A CA 1
ATOM 1017 C C . VAL A 1 132 ? 12.370 11.146 11.085 1.00 97.44 132 VAL A C 1
ATOM 1019 O O . VAL A 1 132 ? 13.047 12.129 10.793 1.00 97.44 132 VAL A O 1
ATOM 1022 N N . GLY A 1 133 ? 11.070 11.231 11.376 1.00 97.12 133 GLY A N 1
ATOM 1023 C CA . GLY A 1 133 ? 10.281 12.465 11.304 1.00 97.12 133 GLY A CA 1
ATOM 1024 C C . GLY A 1 133 ? 9.617 12.731 9.948 1.00 97.12 133 GLY A C 1
ATOM 1025 O O . GLY A 1 133 ? 8.714 13.563 9.879 1.00 97.12 133 GLY A O 1
ATOM 1026 N N . MET A 1 134 ? 9.991 12.012 8.885 1.00 97.81 134 MET A N 1
ATOM 1027 C CA . MET A 1 134 ? 9.227 12.020 7.632 1.00 97.81 134 MET A CA 1
ATOM 1028 C C . MET A 1 134 ? 7.905 11.270 7.810 1.00 97.81 134 MET A C 1
ATOM 1030 O O . MET A 1 134 ? 7.818 10.342 8.618 1.00 97.81 134 MET A O 1
ATOM 1034 N N . THR A 1 135 ? 6.885 11.606 7.017 1.00 98.38 135 THR A N 1
ATOM 1035 C CA . THR A 1 135 ? 5.716 10.721 6.899 1.00 98.38 135 THR A CA 1
ATOM 1036 C C . THR A 1 135 ? 6.171 9.379 6.319 1.00 98.38 135 THR A C 1
ATOM 1038 O O . THR A 1 135 ? 7.069 9.332 5.468 1.00 98.38 135 THR A O 1
ATOM 1041 N N . LYS A 1 136 ? 5.572 8.268 6.763 1.00 98.19 136 LYS A N 1
ATOM 1042 C CA . LYS A 1 136 ? 5.932 6.936 6.246 1.00 98.19 136 LYS A CA 1
ATOM 1043 C C . LYS A 1 136 ? 5.744 6.850 4.733 1.00 98.19 136 LYS A C 1
ATOM 1045 O O . LYS A 1 136 ? 6.556 6.233 4.048 1.00 98.19 136 LYS A O 1
ATOM 1050 N N . THR A 1 137 ? 4.711 7.504 4.202 1.00 98.12 137 THR A N 1
ATOM 1051 C CA . THR A 1 137 ? 4.457 7.542 2.760 1.00 98.12 137 THR A CA 1
ATOM 1052 C C . THR A 1 137 ? 5.531 8.317 1.999 1.00 98.12 137 THR A C 1
ATOM 1054 O O . THR A 1 137 ? 5.973 7.833 0.963 1.00 98.12 137 THR A O 1
ATOM 1057 N N . ASP A 1 138 ? 6.001 9.465 2.497 1.00 97.94 138 ASP A N 1
ATOM 1058 C CA . ASP A 1 138 ? 7.033 10.250 1.802 1.00 97.94 138 ASP A CA 1
ATOM 1059 C C . ASP A 1 138 ? 8.395 9.555 1.848 1.00 97.94 138 ASP A C 1
ATOM 1061 O O . ASP A 1 138 ? 9.080 9.462 0.828 1.00 97.94 138 ASP A O 1
ATOM 1065 N N . ALA A 1 139 ? 8.761 8.998 3.008 1.00 98.06 139 ALA A N 1
ATOM 1066 C CA . ALA A 1 139 ? 9.972 8.192 3.147 1.00 98.06 139 ALA A CA 1
ATOM 1067 C C . ALA A 1 139 ? 9.943 6.974 2.209 1.00 98.06 139 ALA A C 1
ATOM 1069 O O . ALA A 1 139 ? 10.948 6.653 1.571 1.00 98.06 139 ALA A O 1
ATOM 1070 N N . ALA A 1 140 ? 8.780 6.329 2.066 1.00 98.19 140 ALA A N 1
ATOM 1071 C CA . ALA A 1 140 ? 8.613 5.234 1.125 1.00 98.19 140 ALA A CA 1
ATOM 1072 C C . ALA A 1 140 ? 8.724 5.688 -0.332 1.00 98.19 140 ALA A C 1
ATOM 1074 O O . ALA A 1 140 ? 9.466 5.071 -1.091 1.00 98.19 140 ALA A O 1
ATOM 1075 N N . VAL A 1 141 ? 8.061 6.776 -0.732 1.00 98.31 141 VAL A N 1
ATOM 1076 C CA . VAL A 1 141 ? 8.162 7.302 -2.104 1.00 98.31 141 VAL A CA 1
ATOM 1077 C C . VAL A 1 141 ? 9.606 7.646 -2.460 1.00 98.31 141 VAL A C 1
ATOM 1079 O O . VAL A 1 141 ? 10.045 7.306 -3.561 1.00 98.31 141 VAL A O 1
ATOM 1082 N N . GLN A 1 142 ? 10.357 8.258 -1.539 1.00 97.38 142 GLN A N 1
ATOM 1083 C CA . GLN A 1 142 ? 11.773 8.559 -1.745 1.00 97.38 142 GLN A CA 1
ATOM 1084 C C . GLN A 1 142 ? 12.573 7.280 -2.041 1.00 97.38 142 GLN A C 1
ATOM 1086 O O . GLN A 1 142 ? 13.181 7.165 -3.105 1.00 97.38 142 GLN A O 1
ATOM 1091 N N . THR A 1 143 ? 12.515 6.291 -1.145 1.00 97.69 143 THR A N 1
ATOM 1092 C CA . THR A 1 143 ? 13.263 5.032 -1.290 1.00 97.69 143 THR A CA 1
ATOM 1093 C C . THR A 1 143 ? 12.838 4.247 -2.539 1.00 97.69 143 THR A C 1
ATOM 1095 O O . THR A 1 143 ? 13.679 3.759 -3.293 1.00 97.69 143 THR A O 1
ATOM 1098 N N . LEU A 1 144 ? 11.534 4.126 -2.803 1.00 98.06 144 LEU A N 1
ATOM 1099 C CA . LEU A 1 144 ? 11.011 3.339 -3.926 1.00 98.06 144 LEU A CA 1
ATOM 1100 C C . LEU A 1 144 ? 11.334 3.975 -5.285 1.00 98.06 144 LEU A C 1
ATOM 1102 O O . LEU A 1 144 ? 11.641 3.251 -6.234 1.00 98.06 144 LEU A O 1
ATOM 1106 N N . SER A 1 145 ? 11.333 5.309 -5.369 1.00 96.88 145 SER A N 1
ATOM 1107 C CA . SER A 1 145 ? 11.725 6.037 -6.586 1.00 96.88 145 SER A CA 1
ATOM 1108 C C . SER A 1 145 ? 13.197 5.815 -6.938 1.00 96.88 145 SER A C 1
ATOM 1110 O O . SER A 1 145 ? 13.535 5.702 -8.117 1.00 96.88 145 SER A O 1
ATOM 1112 N N . GLU A 1 146 ? 14.069 5.720 -5.927 1.00 95.94 146 GLU A N 1
ATOM 1113 C CA . GLU A 1 146 ? 15.489 5.388 -6.103 1.00 95.94 146 GLU A CA 1
ATOM 1114 C C . GLU A 1 146 ? 15.681 3.929 -6.559 1.00 95.94 146 GLU A C 1
ATOM 1116 O O . GLU A 1 146 ? 16.548 3.646 -7.387 1.00 95.94 146 GLU A O 1
ATOM 1121 N N . ILE A 1 147 ? 14.849 3.002 -6.066 1.00 96.31 147 ILE A N 1
ATOM 1122 C CA . ILE A 1 147 ? 14.895 1.576 -6.432 1.00 96.31 147 ILE A CA 1
ATOM 1123 C C . ILE A 1 147 ? 14.428 1.344 -7.876 1.00 96.31 147 ILE A C 1
ATOM 1125 O O . ILE A 1 147 ? 15.070 0.611 -8.640 1.00 96.31 147 ILE A O 1
ATOM 1129 N N . ASN A 1 148 ? 13.284 1.911 -8.260 1.00 97.00 148 ASN A N 1
ATOM 1130 C CA . ASN A 1 148 ? 12.734 1.730 -9.597 1.00 97.00 148 ASN A CA 1
ATOM 1131 C C . ASN A 1 148 ? 11.934 2.963 -10.060 1.00 97.00 148 ASN A C 1
ATOM 1133 O O . ASN A 1 148 ? 10.743 3.066 -9.761 1.00 97.00 148 ASN A O 1
ATOM 1137 N N . PRO A 1 149 ? 12.531 3.841 -10.887 1.00 95.88 149 PRO A N 1
ATOM 1138 C CA . PRO A 1 149 ? 11.865 5.051 -11.368 1.00 95.88 149 PRO A CA 1
ATOM 1139 C C . PRO A 1 149 ? 10.777 4.786 -12.426 1.00 95.88 149 PRO A C 1
ATOM 1141 O O . PRO A 1 149 ? 10.112 5.728 -12.871 1.00 95.88 149 PRO A O 1
ATOM 1144 N N . ASP A 1 150 ? 10.596 3.535 -12.864 1.00 95.75 150 ASP A N 1
ATOM 1145 C CA . ASP A 1 150 ? 9.552 3.164 -13.827 1.00 95.75 150 ASP A CA 1
ATOM 1146 C C . ASP A 1 150 ? 8.163 3.099 -13.186 1.00 95.75 150 ASP A C 1
ATOM 1148 O O . ASP A 1 150 ? 7.167 3.243 -13.892 1.00 95.75 150 ASP A O 1
ATOM 1152 N N . VAL A 1 151 ? 8.097 2.909 -11.865 1.00 96.31 151 VAL A N 1
ATOM 1153 C CA . VAL A 1 151 ? 6.842 2.791 -11.116 1.00 96.31 151 VAL A CA 1
ATOM 1154 C C . VAL A 1 151 ? 6.235 4.173 -10.894 1.00 96.31 151 VAL A C 1
ATOM 1156 O O . VAL A 1 151 ? 6.923 5.112 -10.491 1.00 96.31 151 VAL A O 1
ATOM 1159 N N . VAL A 1 152 ? 4.931 4.307 -11.135 1.00 95.62 152 VAL A N 1
ATOM 1160 C CA . VAL A 1 152 ? 4.174 5.501 -10.741 1.00 95.62 152 VAL A CA 1
ATOM 1161 C C . VAL A 1 152 ? 3.808 5.380 -9.264 1.00 95.62 152 VAL A C 1
ATOM 1163 O O . VAL A 1 152 ? 3.122 4.441 -8.875 1.00 95.62 152 VAL A O 1
ATOM 1166 N N . LEU A 1 153 ? 4.261 6.318 -8.437 1.00 97.19 153 LEU A N 1
ATOM 1167 C CA . LEU A 1 153 ? 4.011 6.317 -6.997 1.00 97.19 153 LEU A CA 1
ATOM 1168 C C . LEU A 1 153 ? 3.093 7.485 -6.628 1.00 97.19 153 LEU A C 1
ATOM 1170 O O . LEU A 1 153 ? 3.368 8.628 -6.991 1.00 97.19 153 LEU A O 1
ATOM 1174 N N . GLU A 1 154 ? 2.028 7.198 -5.889 1.00 97.06 154 GLU A N 1
ATOM 1175 C CA . GLU A 1 154 ? 1.133 8.191 -5.297 1.00 97.06 154 GLU A CA 1
ATOM 1176 C C . GLU A 1 154 ? 1.093 7.984 -3.779 1.00 97.06 154 GLU A C 1
ATOM 1178 O O . GLU A 1 154 ? 0.805 6.881 -3.311 1.00 97.06 154 GLU A O 1
ATOM 1183 N N . SER A 1 155 ? 1.378 9.028 -3.002 1.00 97.12 155 SER A N 1
ATOM 1184 C CA . SER A 1 155 ? 1.320 8.997 -1.539 1.00 97.12 155 SER A CA 1
ATOM 1185 C C . SER A 1 155 ? 0.106 9.746 -1.000 1.00 97.12 155 SER A C 1
ATOM 1187 O O . SER A 1 155 ? -0.241 10.834 -1.456 1.00 97.12 155 SER A O 1
ATOM 1189 N N . TYR A 1 156 ? -0.513 9.170 0.027 1.00 98.25 156 TYR A N 1
ATOM 1190 C CA . TYR A 1 156 ? -1.646 9.732 0.747 1.00 98.25 156 TYR A CA 1
ATOM 1191 C C . TYR A 1 156 ? -1.359 9.680 2.251 1.00 98.25 156 TYR A C 1
ATOM 1193 O O . TYR A 1 156 ? -1.649 8.685 2.917 1.00 98.25 156 TYR A O 1
ATOM 1201 N N . SER A 1 157 ? -0.795 10.768 2.787 1.00 98.00 157 SER A N 1
ATOM 1202 C CA . SER A 1 157 ? -0.534 10.936 4.225 1.00 98.00 157 SER A CA 1
ATOM 1203 C C . SER A 1 157 ? -1.821 11.255 4.997 1.00 98.00 157 SER A C 1
ATOM 1205 O O . SER A 1 157 ? -2.065 12.403 5.374 1.00 98.00 157 SER A O 1
ATOM 1207 N N . LEU A 1 158 ? -2.712 10.273 5.152 1.00 97.50 158 LEU A N 1
ATOM 1208 C CA . LEU A 1 158 ? -4.031 10.467 5.759 1.00 97.50 158 LEU A CA 1
ATOM 1209 C C . LEU A 1 158 ? -4.535 9.227 6.492 1.00 97.50 158 LEU A C 1
ATOM 1211 O O . LEU A 1 158 ? -4.189 8.096 6.160 1.00 97.50 158 LEU A O 1
ATOM 1215 N N . ASN A 1 159 ? -5.404 9.449 7.480 1.00 97.94 159 ASN A N 1
ATOM 1216 C CA . ASN A 1 159 ? -6.119 8.371 8.150 1.00 97.94 159 ASN A CA 1
ATOM 1217 C C . ASN A 1 159 ? -7.428 8.077 7.402 1.00 97.94 159 ASN A C 1
ATOM 1219 O O . ASN A 1 159 ? -8.358 8.894 7.418 1.00 97.94 159 ASN A O 1
ATOM 1223 N N . ILE A 1 160 ? -7.501 6.895 6.784 1.00 98.19 160 ILE A N 1
ATOM 1224 C CA . ILE A 1 160 ? -8.659 6.441 6.005 1.00 98.19 160 ILE A CA 1
ATOM 1225 C C . ILE A 1 160 ? -9.934 6.266 6.841 1.00 98.19 160 ILE A C 1
ATOM 1227 O O . ILE A 1 160 ? -11.013 6.253 6.262 1.00 98.19 160 ILE A O 1
ATOM 1231 N N . THR A 1 161 ? -9.843 6.153 8.173 1.00 97.62 161 THR A N 1
ATOM 1232 C CA . THR A 1 161 ? -11.020 5.983 9.046 1.00 97.62 161 THR A CA 1
ATOM 1233 C C . THR A 1 161 ? -11.766 7.291 9.305 1.00 97.62 161 THR A C 1
ATOM 1235 O O . THR A 1 161 ? -12.919 7.287 9.733 1.00 97.62 161 THR A O 1
ATOM 1238 N N . THR A 1 162 ? -11.145 8.435 9.003 1.00 97.94 162 THR A N 1
ATOM 1239 C CA . THR A 1 162 ? -11.821 9.737 9.049 1.00 97.94 162 THR A CA 1
ATOM 1240 C C . THR A 1 162 ? -12.772 9.889 7.863 1.00 97.94 162 THR A C 1
ATOM 1242 O O . THR A 1 162 ? -12.491 9.378 6.785 1.00 97.94 162 THR A O 1
ATOM 1245 N N . VAL A 1 163 ? -13.853 10.664 8.009 1.00 96.81 163 VAL A N 1
ATOM 1246 C CA . VAL A 1 163 ? -14.827 10.902 6.919 1.00 96.81 163 VAL A CA 1
ATOM 1247 C C . VAL A 1 163 ? -14.132 11.383 5.638 1.00 96.81 163 VAL A C 1
ATOM 1249 O O . VAL A 1 163 ? -14.274 10.777 4.580 1.00 96.81 163 VAL A O 1
ATOM 1252 N N . LYS A 1 164 ? -13.295 12.422 5.750 1.00 97.38 164 LYS A N 1
ATOM 1253 C CA . LYS A 1 164 ? -12.533 12.962 4.615 1.00 97.38 164 LYS A CA 1
ATOM 1254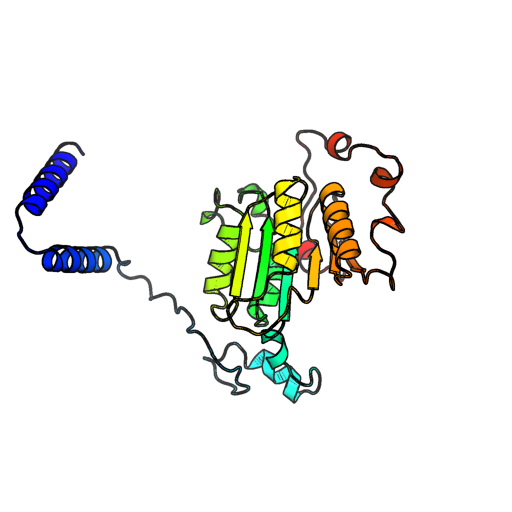 C C . LYS A 1 164 ? -11.521 11.953 4.059 1.00 97.38 164 LYS A C 1
ATOM 1256 O O . LYS A 1 164 ? -11.306 11.895 2.848 1.00 97.38 164 LYS A O 1
ATOM 1261 N N . GLY A 1 165 ? -10.875 11.182 4.935 1.00 98.00 165 GLY A N 1
ATOM 1262 C CA . GLY A 1 165 ? -9.930 10.145 4.537 1.00 98.00 165 GLY A CA 1
ATOM 1263 C C . GLY A 1 165 ? -10.603 9.030 3.745 1.00 98.00 165 GLY A C 1
ATOM 1264 O O . GLY A 1 165 ? -10.098 8.653 2.693 1.00 98.00 165 GLY A O 1
ATOM 1265 N N . PHE A 1 166 ? -11.775 8.580 4.191 1.00 98.19 166 PHE A N 1
ATOM 1266 C CA . PHE A 1 166 ? -12.582 7.568 3.520 1.00 98.19 166 PHE A CA 1
ATOM 1267 C C . PHE A 1 166 ? -13.051 8.028 2.137 1.00 98.19 166 PHE A C 1
ATOM 1269 O O . PHE A 1 166 ? -12.895 7.299 1.160 1.00 98.19 166 PHE A O 1
ATOM 1276 N N . GLU A 1 167 ? -13.553 9.260 2.023 1.00 97.44 167 GLU A N 1
ATOM 1277 C CA . GLU A 1 167 ? -13.943 9.850 0.736 1.00 97.44 167 GLU A CA 1
ATOM 1278 C C . GLU A 1 167 ? -12.757 9.932 -0.236 1.00 97.44 167 GLU A C 1
ATOM 1280 O O . GLU A 1 167 ? -12.874 9.564 -1.408 1.00 97.44 167 GLU A O 1
ATOM 1285 N N . THR A 1 168 ? -11.593 10.365 0.260 1.00 97.50 168 THR A N 1
ATOM 1286 C CA . THR A 1 168 ? -10.358 10.441 -0.535 1.00 97.50 168 THR A CA 1
ATOM 1287 C C . THR A 1 168 ? -9.900 9.051 -0.973 1.00 97.50 168 THR A C 1
ATOM 1289 O O . THR A 1 168 ? -9.531 8.854 -2.133 1.00 97.50 168 THR A O 1
ATOM 1292 N N . PHE A 1 169 ? -9.959 8.070 -0.072 1.00 97.94 169 PHE A N 1
ATOM 1293 C CA . PHE A 1 169 ? -9.630 6.677 -0.351 1.00 97.94 169 PHE A CA 1
ATOM 1294 C C . PHE A 1 169 ? -10.548 6.106 -1.440 1.00 97.94 169 PHE A C 1
ATOM 1296 O O . PHE A 1 169 ? -10.068 5.745 -2.509 1.00 97.94 169 PHE A O 1
ATOM 1303 N N . LEU A 1 170 ? -11.871 6.146 -1.258 1.00 96.81 170 LEU A N 1
ATOM 1304 C CA . LEU A 1 170 ? -12.839 5.698 -2.268 1.00 96.81 170 LEU A CA 1
ATOM 1305 C C . LEU A 1 170 ? -12.660 6.392 -3.626 1.00 96.81 170 LEU A C 1
ATOM 1307 O O . LEU A 1 170 ? -12.766 5.748 -4.672 1.00 96.81 170 LEU A O 1
ATOM 1311 N N . GLY A 1 171 ? -12.412 7.705 -3.622 1.00 95.81 171 GLY A N 1
ATOM 1312 C CA . GLY A 1 171 ? -12.194 8.484 -4.839 1.00 95.81 171 GLY A CA 1
ATOM 1313 C C . GLY A 1 171 ? -10.927 8.066 -5.585 1.00 95.81 171 GLY A C 1
ATOM 1314 O O . GLY A 1 171 ? -10.967 7.855 -6.797 1.00 95.81 171 GLY A O 1
ATOM 1315 N N . SER A 1 172 ? -9.820 7.892 -4.862 1.00 95.25 172 SER A N 1
ATOM 1316 C CA . SER A 1 172 ? -8.530 7.486 -5.438 1.00 95.25 172 SER A CA 1
ATOM 1317 C C . SER A 1 172 ? -8.535 6.042 -5.949 1.00 95.25 172 SER A C 1
ATOM 1319 O O . SER A 1 172 ? -7.936 5.784 -6.993 1.00 95.25 172 SER A O 1
ATOM 1321 N N . LEU A 1 173 ? -9.301 5.131 -5.330 1.00 95.44 173 LEU A N 1
ATOM 1322 C CA . LEU A 1 173 ? -9.462 3.767 -5.853 1.00 95.44 173 LEU A CA 1
ATOM 1323 C C . LEU A 1 173 ? -10.144 3.726 -7.235 1.00 95.44 173 LEU A C 1
ATOM 1325 O O . LEU A 1 173 ? -9.871 2.843 -8.045 1.00 95.44 173 LEU A O 1
ATOM 1329 N N . LYS A 1 174 ? -11.019 4.696 -7.528 1.00 90.38 174 LYS A N 1
ATOM 1330 C CA . LYS A 1 174 ? -11.699 4.841 -8.830 1.00 90.38 174 LYS A CA 1
ATOM 1331 C C . LYS A 1 174 ? -10.901 5.671 -9.834 1.00 90.38 174 LYS A C 1
ATOM 1333 O O . LYS A 1 174 ? -11.200 5.641 -11.031 1.00 90.38 174 LYS A O 1
ATOM 1338 N N . ALA A 1 175 ? -9.956 6.477 -9.353 1.00 77.50 175 ALA A N 1
ATOM 1339 C CA . ALA A 1 175 ? -9.288 7.486 -10.155 1.00 77.50 175 ALA A CA 1
ATOM 1340 C C . ALA A 1 175 ? -8.484 6.851 -11.296 1.00 77.50 175 ALA A C 1
ATOM 1342 O O . ALA A 1 175 ? -7.819 5.822 -11.146 1.00 77.50 175 ALA A O 1
ATOM 1343 N N . ARG A 1 176 ? -8.560 7.489 -12.466 1.00 65.38 176 ARG A N 1
ATOM 1344 C CA . ARG A 1 176 ? -7.807 7.087 -13.655 1.00 65.38 176 ARG A CA 1
ATOM 1345 C C . ARG A 1 176 ? -6.368 7.554 -13.515 1.00 65.38 176 ARG A C 1
ATOM 1347 O O . ARG A 1 176 ? -6.132 8.703 -13.152 1.00 65.38 176 ARG A O 1
ATOM 1354 N N . SER A 1 177 ? -5.431 6.701 -13.905 1.00 60.47 177 SER A N 1
ATOM 1355 C CA . SER A 1 177 ? -4.042 7.120 -14.037 1.00 60.47 177 SER A CA 1
ATOM 1356 C C . SER A 1 177 ? -3.888 8.088 -15.225 1.00 60.47 177 SER A C 1
ATOM 1358 O O . SER A 1 177 ? -4.481 7.886 -16.293 1.00 60.47 177 SER A O 1
ATOM 1360 N N . SER A 1 178 ? -3.089 9.147 -15.056 1.00 54.25 178 SER A N 1
ATOM 1361 C CA . SER A 1 178 ? -2.896 10.259 -16.016 1.00 54.25 178 SER A CA 1
ATOM 1362 C C . SER A 1 178 ? -2.363 9.832 -17.396 1.00 54.25 178 SER A C 1
ATOM 1364 O O . SER A 1 178 ? -2.384 10.598 -18.354 1.00 54.25 178 SER A O 1
ATOM 1366 N N . ASN A 1 179 ? -1.882 8.598 -17.503 1.00 54.50 179 ASN A N 1
ATOM 1367 C CA . ASN A 1 179 ? -1.267 7.945 -18.658 1.00 54.50 179 ASN A CA 1
ATOM 1368 C C . ASN A 1 179 ? -2.234 7.030 -19.446 1.00 54.50 179 ASN A C 1
ATOM 1370 O O . ASN A 1 179 ? -1.804 6.315 -20.349 1.00 54.50 179 ASN A O 1
ATOM 1374 N N . GLY A 1 180 ? -3.543 7.074 -19.166 1.00 50.75 180 GLY A N 1
ATOM 1375 C CA . GLY A 1 180 ? -4.582 6.548 -20.067 1.00 50.75 180 GLY A CA 1
ATOM 1376 C C . GLY A 1 180 ? -4.755 5.023 -20.099 1.00 50.75 180 GLY A C 1
ATOM 1377 O O . GLY A 1 180 ? -5.606 4.537 -20.845 1.00 50.75 180 GLY A O 1
ATOM 1378 N N . ARG A 1 181 ? -4.006 4.275 -19.282 1.00 54.72 181 A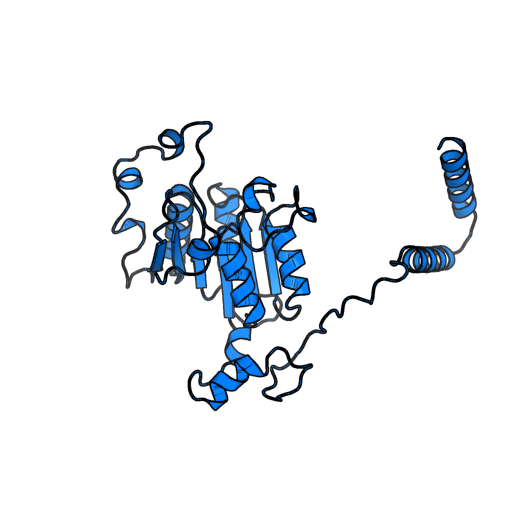RG A N 1
ATOM 1379 C CA . ARG A 1 181 ? -4.119 2.819 -19.102 1.00 54.72 181 ARG A CA 1
ATOM 1380 C C . ARG A 1 181 ? -4.507 2.526 -17.645 1.00 54.72 181 ARG A C 1
ATOM 1382 O O . ARG A 1 181 ? -3.885 3.060 -16.737 1.00 54.72 181 ARG A O 1
ATOM 1389 N N . SER A 1 182 ? -5.542 1.704 -17.470 1.00 53.88 182 SER A N 1
ATOM 1390 C CA . SER A 1 182 ? -6.247 1.349 -16.223 1.00 53.88 182 SER A CA 1
ATOM 1391 C C . SER A 1 182 ? -7.328 2.333 -15.725 1.00 53.88 182 SER A C 1
ATOM 1393 O O . SER A 1 182 ? -7.145 3.551 -15.624 1.00 53.88 182 SER A O 1
ATOM 1395 N N . THR A 1 183 ? -8.509 1.768 -15.453 1.00 69.12 183 THR A N 1
ATOM 1396 C CA . THR A 1 183 ? -9.633 2.397 -14.753 1.00 69.12 183 THR A CA 1
ATOM 1397 C C . THR A 1 183 ? -9.600 1.925 -13.299 1.00 69.12 183 THR A C 1
ATOM 1399 O O . THR A 1 183 ? -10.042 0.816 -13.022 1.00 69.12 183 THR A O 1
ATOM 1402 N N . GLY A 1 184 ? -9.087 2.752 -12.385 1.00 83.81 184 GLY A N 1
ATOM 1403 C CA . GLY A 1 184 ? -8.996 2.423 -10.959 1.00 83.81 184 GLY A CA 1
ATOM 1404 C C . GLY A 1 184 ? -7.758 1.607 -10.574 1.00 83.81 184 GLY A C 1
ATOM 1405 O O . GLY A 1 184 ? -6.712 1.695 -11.220 1.00 83.81 184 GLY A O 1
ATOM 1406 N N . VAL A 1 185 ? -7.856 0.875 -9.467 1.00 94.31 185 VAL A N 1
ATOM 1407 C CA . VAL A 1 185 ? -6.809 -0.018 -8.945 1.00 94.31 185 VAL A CA 1
ATOM 1408 C C . VAL A 1 185 ? -7.218 -1.469 -9.146 1.00 94.31 185 VAL A C 1
ATOM 1410 O O . VAL A 1 185 ? -8.376 -1.825 -8.970 1.00 94.31 185 VAL A O 1
ATOM 1413 N N . ASP A 1 186 ? -6.263 -2.320 -9.502 1.00 95.81 186 ASP A N 1
ATOM 1414 C CA . ASP A 1 186 ? -6.527 -3.728 -9.799 1.00 95.81 186 ASP A CA 1
ATOM 1415 C C . ASP A 1 186 ? -6.595 -4.573 -8.520 1.00 95.81 186 ASP A C 1
ATOM 1417 O O . ASP A 1 186 ? -7.321 -5.564 -8.461 1.00 95.81 186 ASP A O 1
ATOM 1421 N N . LEU A 1 187 ? -5.877 -4.160 -7.472 1.00 97.94 187 LEU A N 1
ATOM 1422 C CA . LEU A 1 187 ? -5.866 -4.828 -6.174 1.00 97.94 187 LEU A CA 1
ATOM 1423 C C . LEU A 1 187 ? -5.647 -3.821 -5.038 1.00 97.94 187 LEU A C 1
ATOM 1425 O O . LEU A 1 187 ? -4.850 -2.889 -5.165 1.00 97.94 187 LEU A O 1
ATOM 1429 N N . VAL A 1 188 ? -6.314 -4.042 -3.907 1.00 98.69 188 VAL A N 1
ATOM 1430 C CA . VAL A 1 188 ? -6.005 -3.368 -2.636 1.00 98.69 188 VAL A CA 1
ATOM 1431 C C . VAL A 1 188 ? -5.316 -4.362 -1.700 1.00 98.69 188 VAL A C 1
ATOM 1433 O O . VAL A 1 188 ? -5.763 -5.496 -1.569 1.00 98.69 188 VAL A O 1
ATOM 1436 N N . LEU A 1 189 ? -4.244 -3.943 -1.037 1.00 98.75 189 LEU A N 1
ATOM 1437 C CA . LEU A 1 189 ? -3.540 -4.685 0.003 1.00 98.75 189 LEU A CA 1
ATOM 1438 C C . LEU A 1 189 ? -3.744 -3.969 1.339 1.00 98.75 189 LEU A C 1
ATOM 1440 O O . LEU A 1 189 ? -3.339 -2.817 1.502 1.00 98.75 189 LEU A O 1
ATOM 1444 N N . SER A 1 190 ? -4.382 -4.642 2.292 1.00 98.50 190 SER A N 1
ATOM 1445 C CA . SER A 1 190 ? -4.520 -4.162 3.663 1.00 98.50 190 SER A CA 1
ATOM 1446 C C . SER A 1 190 ? -3.373 -4.704 4.514 1.00 98.50 190 SER A C 1
ATOM 1448 O O . SER A 1 190 ? -3.261 -5.907 4.746 1.00 98.50 190 SER A O 1
ATOM 1450 N N . CYS A 1 191 ? -2.522 -3.790 4.970 1.00 97.56 191 CYS A N 1
ATOM 1451 C CA . CYS A 1 191 ? -1.331 -4.038 5.781 1.00 97.56 191 CYS A CA 1
ATOM 1452 C C . CYS A 1 191 ? -1.379 -3.220 7.088 1.00 97.56 191 CYS A C 1
ATOM 1454 O O . CYS A 1 191 ? -0.343 -2.830 7.633 1.00 97.56 191 CYS A O 1
ATOM 1456 N N . VAL A 1 192 ? -2.593 -2.904 7.551 1.00 96.00 192 VAL A N 1
ATOM 1457 C CA . VAL A 1 192 ? -2.862 -2.112 8.760 1.00 96.00 192 VAL A CA 1
ATOM 1458 C C . VAL A 1 192 ? -2.794 -2.976 10.019 1.00 96.00 192 VAL A C 1
ATOM 1460 O O . VAL A 1 192 ? -2.894 -4.200 9.971 1.00 96.00 192 VAL A O 1
ATOM 1463 N N . ASP A 1 193 ? -2.647 -2.341 11.176 1.00 92.25 193 ASP A N 1
ATOM 1464 C CA . ASP A 1 193 ? -2.398 -3.017 12.452 1.00 92.25 193 ASP A CA 1
ATOM 1465 C C . ASP A 1 193 ? -3.593 -3.010 13.419 1.00 92.25 193 ASP A C 1
ATOM 1467 O O . ASP A 1 193 ? -3.479 -3.526 14.524 1.00 92.25 193 ASP A O 1
ATOM 1471 N N . ASN A 1 194 ? -4.741 -2.471 13.009 1.00 93.00 194 ASN A N 1
ATOM 1472 C CA . ASN A 1 194 ? -5.943 -2.361 13.839 1.00 93.00 194 ASN A CA 1
ATOM 1473 C C . ASN A 1 194 ? -7.203 -2.776 13.068 1.00 93.00 194 ASN A C 1
ATOM 1475 O O . ASN A 1 194 ? -7.249 -2.733 11.834 1.00 93.00 194 ASN A O 1
ATOM 1479 N N . TYR A 1 195 ? -8.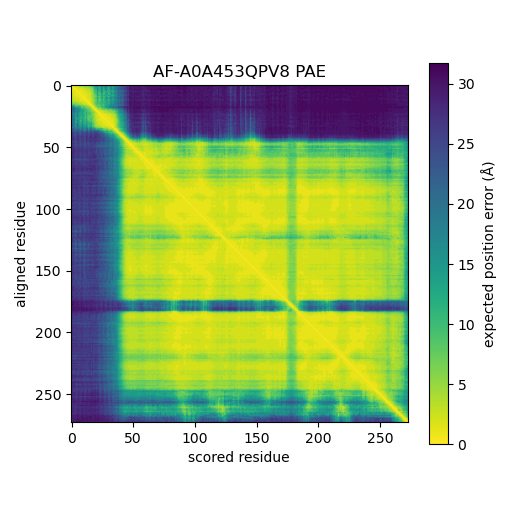228 -3.229 13.785 1.00 94.75 195 TYR A N 1
ATOM 1480 C CA . TYR A 1 195 ? -9.461 -3.737 13.186 1.00 94.75 195 TYR A CA 1
ATOM 1481 C C . TYR A 1 195 ? -10.348 -2.626 12.619 1.00 94.75 195 TYR A C 1
ATOM 1483 O O . TYR A 1 195 ? -11.034 -2.863 11.625 1.00 94.75 195 TYR A O 1
ATOM 1491 N N . GLU A 1 196 ? -10.311 -1.419 13.191 1.00 95.62 196 GLU A N 1
ATOM 1492 C CA . GLU A 1 196 ? -11.055 -0.254 12.686 1.00 95.62 196 GLU A CA 1
ATOM 1493 C C . GLU A 1 196 ? -10.695 0.025 11.216 1.00 95.62 196 GLU A C 1
ATOM 1495 O O . GLU A 1 196 ? -11.566 0.049 10.344 1.00 95.62 196 GLU A O 1
ATOM 1500 N N . ALA A 1 197 ? -9.400 0.129 10.909 1.00 97.12 197 ALA A N 1
ATOM 1501 C CA . ALA A 1 197 ? -8.922 0.344 9.549 1.00 97.12 197 ALA A CA 1
ATOM 1502 C C . ALA A 1 197 ? -9.225 -0.846 8.619 1.00 97.12 197 ALA A C 1
ATOM 1504 O O . ALA A 1 197 ? -9.625 -0.627 7.473 1.00 97.12 197 ALA A O 1
ATOM 1505 N N . ARG A 1 198 ? -9.117 -2.099 9.097 1.00 98.19 198 ARG A N 1
ATOM 1506 C CA . ARG A 1 198 ? -9.519 -3.289 8.311 1.00 98.19 198 ARG A CA 1
ATOM 1507 C C . ARG A 1 198 ? -10.995 -3.234 7.919 1.00 98.19 198 ARG A C 1
ATOM 1509 O O . ARG A 1 198 ? -11.338 -3.516 6.772 1.00 98.19 198 ARG A O 1
ATOM 1516 N N . MET A 1 199 ? -11.867 -2.828 8.842 1.00 97.75 199 MET A N 1
ATOM 1517 C CA . MET A 1 199 ? -13.302 -2.684 8.587 1.00 97.75 199 MET A CA 1
ATOM 1518 C C . MET A 1 199 ? -13.606 -1.572 7.577 1.00 97.75 199 MET A C 1
ATOM 1520 O O . MET A 1 199 ? -14.481 -1.755 6.731 1.00 97.75 199 MET A O 1
ATOM 1524 N N . VAL A 1 200 ? -12.854 -0.469 7.601 1.00 98.31 200 VAL A N 1
ATOM 1525 C CA . VAL A 1 200 ? -12.971 0.616 6.614 1.00 98.31 200 VAL A CA 1
ATOM 1526 C C . VAL A 1 200 ? -12.540 0.161 5.217 1.00 98.31 200 VAL A C 1
ATOM 1528 O O . VAL A 1 200 ? -13.258 0.411 4.246 1.00 98.31 200 VAL A O 1
ATOM 1531 N N . VAL A 1 201 ? -11.421 -0.566 5.097 1.00 98.62 201 VAL A N 1
ATOM 1532 C CA . VAL A 1 201 ? -11.001 -1.164 3.815 1.00 98.62 201 VAL A CA 1
ATOM 1533 C C . VAL A 1 201 ? -12.053 -2.155 3.316 1.00 98.62 201 VAL A C 1
ATOM 1535 O O . VAL A 1 201 ? -12.444 -2.096 2.151 1.00 98.62 201 VAL A O 1
ATOM 1538 N N . ASN A 1 202 ? -12.571 -3.011 4.201 1.00 98.56 202 ASN A N 1
ATOM 1539 C CA . ASN A 1 202 ? -13.643 -3.950 3.882 1.00 98.56 202 ASN A CA 1
ATOM 1540 C C . ASN A 1 202 ? -14.912 -3.235 3.385 1.00 98.56 202 ASN A C 1
ATOM 1542 O O . ASN A 1 202 ? -15.497 -3.658 2.389 1.00 98.56 202 ASN A O 1
ATOM 1546 N N . GLN A 1 203 ? -15.336 -2.153 4.044 1.00 98.44 203 GLN A N 1
ATOM 1547 C CA . GLN A 1 203 ? -16.492 -1.360 3.624 1.00 98.44 203 GLN A CA 1
ATOM 1548 C C . GLN A 1 203 ? -16.278 -0.771 2.226 1.00 98.44 203 GLN A C 1
ATOM 1550 O O . GLN A 1 203 ? -17.120 -0.975 1.351 1.00 98.44 203 GLN A O 1
ATOM 1555 N N . ALA A 1 204 ? -15.142 -0.103 2.001 1.00 98.19 204 ALA A N 1
ATOM 1556 C CA . ALA A 1 204 ? -14.815 0.478 0.703 1.00 98.19 204 ALA A CA 1
ATOM 1557 C C . ALA A 1 204 ? -14.794 -0.585 -0.403 1.00 98.19 204 ALA A C 1
ATOM 1559 O O . ALA A 1 204 ? -15.405 -0.409 -1.455 1.00 98.19 204 ALA A O 1
ATOM 1560 N N . CYS A 1 205 ? -14.135 -1.719 -0.163 1.00 98.25 205 CYS A N 1
ATOM 1561 C CA . CYS A 1 205 ? -14.001 -2.756 -1.179 1.00 98.25 205 CYS A CA 1
ATOM 1562 C C . CYS A 1 205 ? -15.338 -3.434 -1.502 1.00 98.25 205 CYS A C 1
ATOM 1564 O O . CYS A 1 205 ? -15.611 -3.707 -2.670 1.00 98.25 205 CYS A O 1
ATOM 1566 N N . ASN A 1 206 ? -16.209 -3.638 -0.508 1.00 98.31 206 ASN A N 1
ATOM 1567 C CA . ASN A 1 206 ? -17.563 -4.143 -0.745 1.00 98.31 206 ASN A CA 1
ATOM 1568 C C . ASN A 1 206 ? -18.416 -3.155 -1.556 1.00 98.31 206 ASN A C 1
ATOM 1570 O O . ASN A 1 206 ? -19.114 -3.579 -2.476 1.00 98.31 206 ASN A O 1
ATOM 1574 N N . GLU A 1 207 ? -18.334 -1.852 -1.263 1.00 97.25 207 GLU A N 1
ATOM 1575 C CA . GLU A 1 207 ? -19.060 -0.813 -2.009 1.00 97.25 207 GLU A CA 1
ATOM 1576 C C . GLU A 1 207 ? -18.628 -0.762 -3.483 1.00 97.25 207 GLU A C 1
ATOM 1578 O O . GLU A 1 207 ? -19.457 -0.598 -4.379 1.00 97.25 207 GLU A O 1
ATOM 1583 N N . LEU A 1 208 ? -17.332 -0.947 -3.743 1.00 96.19 208 LEU A N 1
ATOM 1584 C CA . LEU A 1 208 ? -16.755 -0.857 -5.085 1.00 96.19 208 LEU A CA 1
ATOM 1585 C C . LEU A 1 208 ? -16.709 -2.179 -5.848 1.00 96.19 208 LEU A C 1
ATOM 1587 O O . LEU A 1 208 ? -16.356 -2.172 -7.025 1.00 96.19 208 LEU A O 1
ATOM 1591 N N . ARG A 1 209 ? -17.044 -3.302 -5.198 1.00 96.31 209 ARG A N 1
ATOM 1592 C CA . ARG A 1 209 ? -16.733 -4.656 -5.691 1.00 96.31 209 ARG A CA 1
ATOM 1593 C C . ARG A 1 209 ? -15.251 -4.802 -6.068 1.00 96.31 209 ARG A C 1
ATOM 1595 O O . ARG A 1 209 ? -14.909 -5.424 -7.068 1.00 96.31 209 ARG A O 1
ATOM 1602 N N . GLN A 1 210 ? -14.383 -4.198 -5.263 1.00 97.31 210 GLN A N 1
ATOM 1603 C CA . GLN A 1 210 ? -12.937 -4.221 -5.444 1.00 97.31 210 GLN A CA 1
ATOM 1604 C C . GLN A 1 210 ? -12.364 -5.491 -4.814 1.00 97.31 210 GLN A C 1
ATOM 1606 O O . GLN A 1 210 ? -12.551 -5.733 -3.621 1.00 97.31 210 GLN A O 1
ATOM 1611 N N . THR A 1 211 ? -11.628 -6.283 -5.591 1.00 98.06 211 THR A N 1
ATOM 1612 C CA . THR A 1 211 ? -10.838 -7.393 -5.046 1.00 98.06 211 THR A CA 1
ATOM 1613 C C . THR A 1 211 ? -9.700 -6.847 -4.191 1.00 98.06 211 THR A C 1
ATOM 1615 O O . THR A 1 211 ? -9.024 -5.886 -4.577 1.00 98.06 211 THR A O 1
ATOM 1618 N N . TRP A 1 212 ? -9.477 -7.466 -3.034 1.00 98.56 212 TRP A N 1
ATOM 1619 C CA . TRP A 1 212 ? -8.441 -7.052 -2.097 1.00 98.56 212 TRP A CA 1
ATOM 1620 C C . TRP A 1 212 ? -7.859 -8.231 -1.323 1.00 98.56 212 TRP A C 1
ATOM 1622 O O . TRP A 1 212 ? -8.464 -9.298 -1.239 1.00 98.56 212 TRP A O 1
ATOM 1632 N N . MET A 1 213 ? -6.664 -8.044 -0.776 1.00 98.62 213 MET A N 1
ATOM 1633 C CA . MET A 1 213 ? -6.038 -8.983 0.144 1.00 98.62 213 MET A CA 1
ATOM 1634 C C . MET A 1 213 ? -5.807 -8.307 1.489 1.00 98.62 213 MET A C 1
ATOM 1636 O O . MET A 1 213 ? -5.443 -7.133 1.551 1.00 98.62 213 MET A O 1
ATOM 1640 N N . GLU A 1 214 ? -6.003 -9.057 2.559 1.00 97.81 214 GLU A N 1
ATOM 1641 C CA . GLU A 1 214 ? -5.682 -8.656 3.923 1.00 97.81 214 GLU A CA 1
ATOM 1642 C C . GLU A 1 214 ? -4.452 -9.425 4.405 1.00 97.81 214 GLU A C 1
ATOM 1644 O O . GLU A 1 214 ? -4.177 -10.536 3.939 1.00 97.81 214 GLU A O 1
ATOM 1649 N N . SER A 1 215 ? -3.679 -8.793 5.284 1.00 96.00 215 SER A N 1
ATOM 1650 C CA . SER A 1 215 ? -2.566 -9.421 5.976 1.00 96.00 215 SER A CA 1
ATOM 1651 C C . SER A 1 215 ? -2.524 -9.003 7.443 1.00 96.00 215 SER A C 1
ATOM 1653 O O . SER A 1 215 ? -2.798 -7.851 7.800 1.00 96.00 215 SER A O 1
ATOM 1655 N N . GLY A 1 216 ? -2.096 -9.929 8.296 1.00 92.25 216 GLY A N 1
ATOM 1656 C CA . GLY A 1 216 ? -1.901 -9.670 9.716 1.00 92.25 216 GLY A CA 1
ATOM 1657 C C . GLY A 1 216 ? -0.740 -10.469 10.285 1.00 92.25 216 GLY A C 1
ATOM 1658 O O . GLY A 1 216 ? -0.470 -11.587 9.853 1.00 92.25 216 GLY A O 1
ATOM 1659 N N . VAL A 1 217 ? -0.073 -9.888 11.278 1.00 91.25 217 VAL A N 1
ATOM 1660 C CA . VAL A 1 217 ? 0.982 -10.520 12.080 1.00 91.25 217 VAL A CA 1
ATOM 1661 C C . VAL A 1 217 ? 0.531 -10.473 13.537 1.00 91.25 217 VAL A C 1
ATOM 1663 O O . VAL A 1 217 ? -0.007 -9.455 13.973 1.00 91.25 217 VAL A O 1
ATOM 1666 N N . SER A 1 218 ? 0.705 -11.569 14.274 1.00 88.69 218 SER A N 1
ATOM 1667 C CA . SER A 1 218 ? 0.314 -11.645 15.685 1.00 88.69 218 SER A CA 1
ATOM 1668 C C . SER A 1 218 ? 1.179 -10.758 16.579 1.00 88.69 218 SER A C 1
ATOM 1670 O O . SER A 1 218 ? 2.327 -10.449 16.262 1.00 88.69 218 SER A O 1
ATOM 1672 N N . GLU A 1 219 ? 0.641 -10.377 17.740 1.00 86.69 219 GLU A N 1
ATOM 1673 C CA . GLU A 1 219 ? 1.333 -9.513 18.710 1.00 86.69 219 GLU A CA 1
ATOM 1674 C C . GLU A 1 219 ? 2.628 -10.122 19.270 1.00 86.69 219 GLU A C 1
ATOM 1676 O O . GLU A 1 219 ? 3.525 -9.390 19.684 1.00 86.69 219 GLU A O 1
ATOM 1681 N N . ASP A 1 220 ? 2.741 -11.452 19.275 1.00 86.62 220 ASP A N 1
ATOM 1682 C CA . ASP A 1 220 ? 3.939 -12.196 19.682 1.00 86.62 220 ASP A CA 1
ATOM 1683 C C . ASP A 1 220 ? 4.964 -12.378 18.544 1.00 86.62 220 ASP A C 1
ATOM 1685 O O . ASP A 1 220 ? 6.039 -12.936 18.762 1.00 86.62 220 ASP A O 1
ATOM 1689 N N . ALA A 1 221 ? 4.653 -11.879 17.342 1.00 86.81 221 ALA A N 1
ATOM 1690 C CA . ALA A 1 221 ? 5.476 -11.928 16.139 1.00 86.81 221 ALA A CA 1
ATOM 1691 C C . ALA A 1 221 ? 5.861 -13.331 15.638 1.00 86.81 221 ALA A C 1
ATOM 1693 O O . ALA A 1 221 ? 6.796 -13.438 14.838 1.00 86.81 221 ALA A O 1
ATOM 1694 N N . VAL A 1 222 ? 5.172 -14.396 16.062 1.00 85.88 222 VAL A N 1
ATOM 1695 C CA . VAL A 1 222 ? 5.472 -15.777 15.623 1.00 85.88 222 VAL A CA 1
ATOM 1696 C C . VAL A 1 222 ? 4.419 -16.384 14.701 1.00 85.88 222 VAL A C 1
ATOM 1698 O O . VAL A 1 222 ? 4.592 -17.511 14.248 1.00 85.88 222 VAL A O 1
ATOM 1701 N N . SER A 1 223 ? 3.352 -15.653 14.384 1.00 87.56 223 SER A N 1
ATOM 1702 C CA . SER A 1 223 ? 2.368 -16.078 13.391 1.00 87.56 223 SER A CA 1
ATOM 1703 C C . SER A 1 223 ? 1.950 -14.923 12.488 1.00 87.56 223 SER A C 1
ATOM 1705 O O . SER A 1 223 ? 2.059 -13.745 12.839 1.00 87.56 223 SER A O 1
ATOM 1707 N N . GLY A 1 224 ? 1.471 -15.271 11.302 1.00 89.75 224 GLY A N 1
ATOM 1708 C CA . GLY A 1 224 ? 0.914 -14.323 10.357 1.00 89.75 224 GLY A CA 1
ATOM 1709 C C . GLY A 1 224 ? -0.058 -15.008 9.414 1.00 89.75 224 GLY A C 1
ATOM 1710 O O . GLY A 1 224 ? -0.148 -16.234 9.375 1.00 89.75 224 GLY A O 1
ATOM 1711 N N . HIS A 1 225 ? -0.809 -14.211 8.668 1.00 93.44 225 HIS A N 1
ATOM 1712 C CA . HIS A 1 225 ? -1.718 -14.712 7.648 1.00 93.44 225 HIS A CA 1
ATOM 1713 C C . HIS A 1 225 ? -1.844 -13.727 6.492 1.00 93.44 225 HIS A C 1
ATOM 1715 O O . HIS A 1 225 ? -1.540 -12.539 6.622 1.00 93.44 225 HIS A O 1
ATOM 1721 N N . ILE A 1 226 ? -2.318 -14.259 5.368 1.00 96.25 226 ILE A N 1
ATOM 1722 C CA . ILE A 1 226 ? -2.832 -13.497 4.236 1.00 96.25 226 ILE A CA 1
ATOM 1723 C C . ILE A 1 226 ? -4.188 -14.077 3.840 1.00 96.25 226 ILE A C 1
ATOM 1725 O O . ILE A 1 226 ? -4.380 -15.295 3.879 1.00 96.25 226 ILE A O 1
ATOM 1729 N N . GLN A 1 227 ? -5.122 -13.226 3.436 1.00 96.88 227 GLN A N 1
ATOM 1730 C CA . GLN A 1 227 ? -6.448 -13.648 2.998 1.00 96.88 227 GLN A CA 1
ATOM 1731 C C . GLN A 1 227 ? -6.853 -12.895 1.732 1.00 96.88 227 GLN A C 1
ATOM 1733 O O . GLN A 1 227 ? -6.753 -11.676 1.680 1.00 96.88 227 GLN A O 1
ATOM 1738 N N . LEU A 1 228 ? -7.340 -13.613 0.715 1.00 98.25 228 LEU A N 1
ATOM 1739 C CA . LEU A 1 228 ? -7.946 -13.018 -0.480 1.00 98.25 228 LEU A CA 1
ATOM 1740 C C . LEU A 1 228 ? -9.450 -12.814 -0.269 1.00 98.25 228 LEU A C 1
ATOM 1742 O O . LEU A 1 228 ? -10.175 -13.747 0.089 1.00 98.25 228 LEU A O 1
ATOM 1746 N N . LEU A 1 229 ? -9.924 -11.606 -0.557 1.00 98.31 229 LEU A N 1
ATOM 1747 C CA . LEU A 1 229 ? -11.316 -11.207 -0.422 1.00 98.31 229 LEU A CA 1
ATOM 1748 C C . LEU A 1 229 ? -11.842 -10.699 -1.771 1.00 98.31 229 LEU A C 1
ATOM 1750 O O . LEU A 1 229 ? -11.406 -9.671 -2.295 1.00 98.31 229 LEU A O 1
ATOM 1754 N N . VAL A 1 230 ? -12.801 -11.435 -2.333 1.00 98.44 230 VAL A N 1
ATOM 1755 C CA . VAL A 1 230 ? -13.522 -11.086 -3.560 1.00 98.44 230 VAL A CA 1
ATO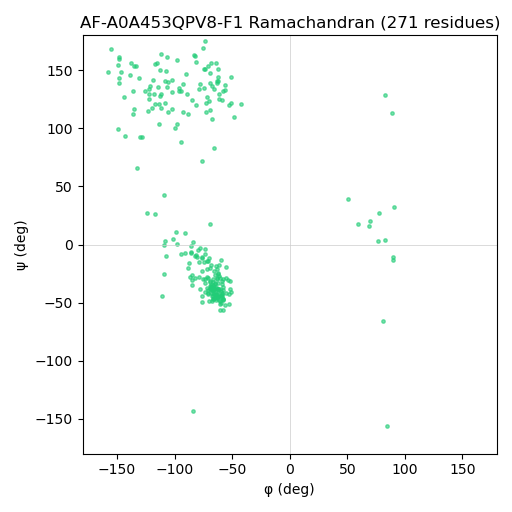M 1756 C C . VAL A 1 230 ? -14.979 -10.824 -3.167 1.00 98.44 230 VAL A C 1
ATOM 1758 O O . VAL A 1 230 ? -15.703 -11.781 -2.874 1.00 98.44 230 VAL A O 1
ATOM 1761 N N . PRO A 1 231 ? -15.420 -9.552 -3.097 1.00 98.00 231 PRO A N 1
ATOM 1762 C CA . PRO A 1 231 ? -16.761 -9.206 -2.633 1.00 98.00 231 PRO A CA 1
ATOM 1763 C C . PRO A 1 231 ? -17.870 -9.960 -3.377 1.00 98.00 231 PRO A C 1
ATOM 1765 O O . PRO A 1 231 ? -18.031 -9.818 -4.587 1.00 98.00 231 PRO A O 1
ATOM 1768 N N . GLY A 1 232 ? -18.660 -10.738 -2.634 1.00 97.06 232 GLY A N 1
ATOM 1769 C CA . GLY A 1 232 ? -19.762 -11.543 -3.170 1.00 97.06 232 GLY A CA 1
ATOM 1770 C C . GLY A 1 232 ? -19.382 -12.963 -3.605 1.00 97.06 232 GLY A C 1
ATOM 1771 O O . GLY A 1 232 ? -20.285 -13.768 -3.816 1.00 97.06 232 GLY A O 1
ATOM 1772 N N . GLU A 1 233 ? -18.090 -13.293 -3.684 1.00 98.06 233 GLU A N 1
ATOM 1773 C CA . GLU A 1 233 ? -17.607 -14.645 -4.007 1.00 98.06 233 GLU A CA 1
ATOM 1774 C C . GLU A 1 233 ? -16.945 -15.328 -2.805 1.00 98.06 233 GLU A C 1
ATOM 1776 O O . GLU A 1 233 ? -17.228 -16.492 -2.523 1.00 98.06 233 GLU A O 1
ATOM 1781 N N . THR A 1 234 ? -16.096 -14.611 -2.061 1.00 98.19 234 THR A N 1
ATOM 1782 C CA . THR A 1 234 ? -15.483 -15.106 -0.820 1.00 98.19 234 THR A CA 1
ATOM 1783 C C . THR A 1 234 ? -16.011 -14.352 0.401 1.00 98.19 234 THR A C 1
ATOM 1785 O O . THR A 1 234 ? -16.629 -13.290 0.289 1.00 98.19 234 THR A O 1
ATOM 1788 N N . ALA A 1 235 ? -15.794 -14.915 1.593 1.00 97.62 235 ALA A N 1
ATOM 1789 C CA . ALA A 1 235 ? -16.144 -14.258 2.848 1.00 97.62 235 ALA A CA 1
ATOM 1790 C C . ALA A 1 235 ? -15.404 -12.917 2.968 1.00 97.62 23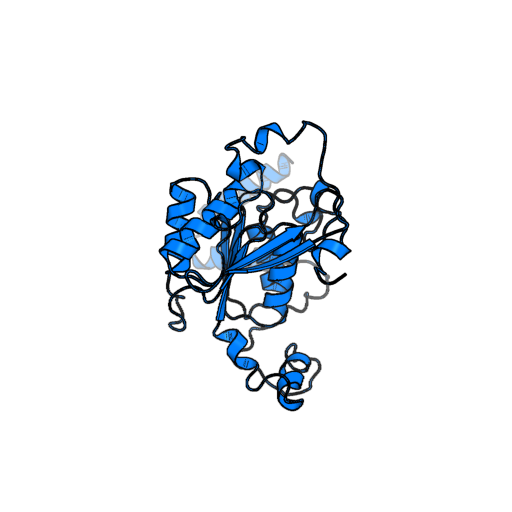5 ALA A C 1
ATOM 1792 O O . ALA A 1 235 ? -14.174 -12.883 2.908 1.00 97.62 235 ALA A O 1
ATOM 1793 N N . CYS A 1 236 ? -16.148 -11.824 3.157 1.00 97.75 236 CYS A N 1
ATOM 1794 C CA . CYS A 1 236 ? -15.553 -10.533 3.486 1.00 97.75 236 CYS A CA 1
ATOM 1795 C C . CYS A 1 236 ? -15.101 -10.522 4.959 1.00 97.75 236 CYS A C 1
ATOM 1797 O O . CYS A 1 236 ? -15.473 -11.406 5.736 1.00 97.75 236 CYS A O 1
ATOM 1799 N N . PHE A 1 237 ? -14.336 -9.514 5.381 1.00 97.12 237 PHE A N 1
ATOM 1800 C CA . PHE A 1 237 ? -13.804 -9.457 6.752 1.00 97.12 237 PHE A CA 1
ATOM 1801 C C . PHE A 1 237 ? -14.923 -9.417 7.813 1.00 97.12 237 PHE A C 1
ATOM 1803 O O . PHE A 1 237 ? -14.781 -9.939 8.914 1.00 97.12 237 PHE A O 1
ATOM 1810 N N . ALA A 1 238 ? -16.086 -8.863 7.450 1.00 97.25 238 ALA A N 1
ATOM 1811 C CA . ALA A 1 238 ? -17.269 -8.816 8.308 1.00 97.25 238 ALA A CA 1
ATOM 1812 C C . ALA A 1 238 ? -18.100 -10.117 8.317 1.00 97.25 238 ALA A C 1
ATOM 1814 O O . ALA A 1 238 ? -19.015 -10.233 9.128 1.00 97.25 238 ALA A O 1
ATOM 1815 N N . CYS A 1 239 ? -17.821 -11.092 7.442 1.00 97.44 239 CYS A N 1
ATOM 1816 C CA . CYS A 1 239 ? -18.516 -12.387 7.447 1.00 97.44 239 CYS A CA 1
ATOM 1817 C C . CYS A 1 239 ? -18.068 -13.283 8.610 1.00 97.44 239 CYS A C 1
ATOM 1819 O O . CYS A 1 239 ? -18.875 -14.045 9.136 1.00 97.44 239 CYS A O 1
ATOM 1821 N N . ALA A 1 240 ? -16.796 -13.190 9.004 1.00 95.00 240 ALA A N 1
ATOM 1822 C CA . ALA A 1 240 ? -16.218 -13.907 10.139 1.00 95.00 240 ALA A CA 1
ATOM 1823 C C . ALA A 1 240 ? -15.399 -12.934 11.011 1.00 95.00 240 ALA A C 1
ATOM 1825 O O . ALA A 1 240 ? -14.173 -13.033 11.061 1.00 95.00 240 ALA A O 1
ATOM 1826 N N . PRO A 1 241 ? -16.057 -11.952 11.657 1.00 94.31 241 PRO A N 1
ATOM 1827 C CA . PRO A 1 241 ? -15.359 -10.902 12.379 1.00 94.31 241 PRO A CA 1
ATOM 1828 C C . PRO A 1 241 ? -14.668 -11.461 13.633 1.00 94.31 241 PRO A C 1
ATOM 1830 O O . PRO A 1 241 ? -15.200 -12.372 14.279 1.00 94.31 241 PRO A O 1
ATOM 1833 N N . PRO A 1 242 ? -13.518 -10.895 14.037 1.00 91.50 242 PRO A N 1
ATOM 1834 C CA . PRO A 1 242 ? -12.878 -11.263 15.292 1.00 91.50 242 PRO A CA 1
ATOM 1835 C C . PRO A 1 242 ? -13.771 -10.888 16.480 1.00 91.50 242 PRO A C 1
ATOM 1837 O O . PRO A 1 242 ? -14.594 -9.972 16.400 1.00 91.50 242 PRO A O 1
ATOM 1840 N N . LEU A 1 243 ? -13.576 -11.569 17.614 1.00 91.69 243 LEU A N 1
ATOM 1841 C CA . LEU A 1 243 ? -14.424 -11.425 18.802 1.00 91.69 243 LEU A CA 1
ATOM 1842 C C . LEU A 1 243 ? -14.587 -9.965 19.251 1.00 91.69 243 LEU A C 1
ATOM 1844 O O . LEU A 1 243 ? -15.695 -9.546 19.566 1.00 91.69 243 LEU A O 1
ATOM 1848 N N . VAL A 1 244 ? -13.501 -9.185 19.242 1.00 90.81 244 VAL A N 1
ATOM 1849 C CA . VAL A 1 244 ? -13.507 -7.768 19.645 1.00 90.81 244 VAL A CA 1
ATOM 1850 C C . VAL A 1 244 ? -14.502 -6.969 18.800 1.00 90.81 244 VAL A C 1
ATOM 1852 O O . VAL A 1 244 ? -15.378 -6.306 19.350 1.00 90.81 244 VAL A O 1
ATOM 1855 N N . VAL A 1 245 ? -14.453 -7.139 17.476 1.00 91.31 245 VAL A N 1
ATOM 1856 C CA . VAL A 1 245 ? -15.376 -6.489 16.533 1.00 91.31 245 VAL A CA 1
ATOM 1857 C C . VAL A 1 245 ? -16.804 -7.000 16.726 1.00 91.31 245 VAL A C 1
ATOM 1859 O O . VAL A 1 245 ? -17.731 -6.200 16.816 1.00 91.31 245 VAL A O 1
ATOM 1862 N N . ALA A 1 246 ? -16.994 -8.317 16.849 1.00 92.81 246 ALA A N 1
ATOM 1863 C CA . ALA A 1 246 ? -18.316 -8.920 17.036 1.00 92.81 246 ALA A CA 1
ATOM 1864 C C . ALA A 1 246 ? -18.998 -8.480 18.346 1.00 92.81 246 ALA A C 1
ATOM 1866 O O . ALA A 1 246 ? -20.218 -8.348 18.404 1.00 92.81 246 ALA A O 1
ATOM 1867 N N . SER A 1 247 ? -18.207 -8.249 19.396 1.00 92.12 247 SER A N 1
ATOM 1868 C CA . SER A 1 247 ? -18.678 -7.816 20.716 1.00 92.12 247 SER A CA 1
ATOM 1869 C C . SER A 1 247 ? -18.923 -6.307 20.834 1.00 92.12 247 SER A C 1
ATOM 1871 O O . SER A 1 247 ? -19.482 -5.868 21.836 1.00 92.12 247 SER A O 1
ATOM 1873 N N . GLY A 1 248 ? -18.514 -5.511 19.837 1.00 87.25 248 GLY A N 1
ATOM 1874 C CA . GLY A 1 248 ? -18.616 -4.048 19.868 1.00 87.25 248 GLY A CA 1
ATOM 1875 C C . GLY A 1 248 ? -17.690 -3.373 20.887 1.00 87.25 248 GLY A C 1
ATOM 1876 O O . GLY A 1 248 ? -17.905 -2.211 21.231 1.00 87.25 248 GLY A O 1
ATOM 1877 N N . VAL A 1 249 ? -16.682 -4.089 21.391 1.00 87.69 249 VAL A N 1
ATOM 1878 C CA . VAL A 1 249 ? -15.673 -3.538 22.302 1.00 87.69 249 VAL A CA 1
ATOM 1879 C C . VAL A 1 249 ? -14.719 -2.652 21.510 1.00 87.69 249 VAL A C 1
ATOM 1881 O O . VAL A 1 249 ? -14.239 -3.041 20.446 1.00 87.69 249 VAL A O 1
ATOM 1884 N N . ASP A 1 250 ? -14.415 -1.469 22.043 1.00 84.44 250 ASP A N 1
ATOM 1885 C CA . ASP A 1 250 ? -13.401 -0.595 21.457 1.00 84.44 250 ASP A CA 1
ATOM 1886 C C . ASP A 1 250 ? -12.012 -1.223 21.642 1.00 84.44 250 ASP A C 1
ATOM 1888 O O . ASP A 1 250 ? -11.529 -1.379 22.765 1.00 84.44 250 ASP A O 1
ATOM 1892 N N . GLU A 1 251 ? -11.359 -1.567 20.533 1.00 83.81 251 GLU A N 1
ATOM 1893 C CA . GLU A 1 251 ? -10.010 -2.141 20.494 1.00 83.81 251 GLU A CA 1
ATOM 1894 C C . GLU A 1 251 ? -8.985 -1.291 21.263 1.00 83.81 251 GLU A C 1
ATOM 1896 O O . GLU A 1 251 ? -8.053 -1.828 21.863 1.00 83.81 251 GLU A O 1
ATOM 1901 N N . ARG A 1 252 ? -9.176 0.033 21.327 1.00 80.50 252 ARG A N 1
ATOM 1902 C CA . ARG A 1 252 ? -8.289 0.950 22.062 1.00 80.50 252 ARG A CA 1
ATOM 1903 C C . ARG A 1 252 ? -8.263 0.653 23.560 1.00 80.50 252 ARG A C 1
ATOM 1905 O O . ARG A 1 252 ? -7.267 0.941 24.210 1.00 80.50 252 ARG A O 1
ATOM 1912 N N . THR A 1 253 ? -9.312 0.028 24.097 1.00 80.00 253 THR A N 1
ATOM 1913 C CA . THR A 1 253 ? -9.375 -0.394 25.508 1.00 80.00 253 THR A CA 1
ATOM 1914 C C . THR A 1 253 ? -8.514 -1.621 25.817 1.00 80.00 253 THR A C 1
ATOM 1916 O O . THR A 1 253 ? -8.238 -1.895 26.985 1.00 80.00 253 THR A O 1
ATOM 1919 N N . LEU A 1 254 ? -8.071 -2.353 24.789 1.00 77.06 254 LEU A N 1
ATOM 1920 C CA . LEU A 1 254 ? -7.204 -3.525 24.929 1.00 77.06 254 LEU A CA 1
ATOM 1921 C C . LEU A 1 254 ? -5.720 -3.141 24.962 1.00 77.06 254 LEU A C 1
ATOM 1923 O O . LEU A 1 254 ? -4.922 -3.835 25.596 1.00 77.06 254 LEU A O 1
ATOM 1927 N N . LYS A 1 255 ? -5.347 -2.025 24.321 1.00 74.19 255 LYS A N 1
ATOM 1928 C CA . LYS A 1 255 ? -3.974 -1.511 24.340 1.00 74.19 255 LYS A CA 1
ATOM 1929 C C . LYS A 1 255 ? -3.668 -0.914 25.716 1.00 74.19 255 LYS A C 1
ATOM 1931 O O . LYS A 1 255 ? -4.348 -0.005 26.179 1.00 74.19 255 LYS A O 1
ATOM 1936 N N . ARG A 1 256 ? -2.634 -1.439 26.382 1.00 73.81 256 ARG A N 1
ATOM 1937 C CA . ARG A 1 256 ? -2.118 -0.896 27.648 1.00 73.81 256 ARG A CA 1
ATOM 1938 C C . ARG A 1 256 ? -0.963 0.056 27.371 1.00 73.81 256 ARG A C 1
ATOM 1940 O O . ARG A 1 256 ? -0.030 -0.308 26.656 1.00 73.81 256 ARG A O 1
ATOM 1947 N N . ASP A 1 257 ? -0.996 1.231 27.990 1.00 66.44 257 ASP A N 1
ATOM 1948 C CA . ASP A 1 257 ? 0.089 2.206 27.888 1.00 66.44 257 ASP A CA 1
ATOM 1949 C C . ASP A 1 257 ? 1.428 1.591 28.328 1.00 66.44 257 ASP A C 1
ATOM 1951 O O . ASP A 1 257 ? 1.522 0.923 29.359 1.00 66.44 257 ASP A O 1
ATOM 1955 N N . GLY A 1 258 ? 2.472 1.809 27.524 1.00 63.56 258 GLY A N 1
ATOM 1956 C CA . GLY A 1 258 ? 3.819 1.286 27.777 1.00 63.56 258 GLY A CA 1
ATOM 1957 C C . GLY A 1 258 ? 4.062 -0.161 27.329 1.00 63.56 258 GLY A C 1
ATOM 1958 O O . GLY A 1 258 ? 5.158 -0.673 27.551 1.00 63.56 258 GLY A O 1
ATOM 1959 N N . VAL A 1 259 ? 3.090 -0.816 26.683 1.00 70.31 259 VAL A N 1
ATOM 1960 C CA . VAL A 1 259 ? 3.251 -2.153 26.089 1.00 70.31 259 VAL A CA 1
ATOM 1961 C C . VAL A 1 259 ? 3.172 -2.044 24.566 1.00 70.31 259 VAL A C 1
ATOM 1963 O O . VAL A 1 259 ? 2.221 -1.481 24.029 1.00 70.31 259 VAL A O 1
ATOM 1966 N N . CYS A 1 260 ? 4.166 -2.585 23.859 1.00 70.00 260 CYS A N 1
ATOM 1967 C CA . CYS A 1 260 ? 4.164 -2.680 22.401 1.00 70.00 260 CYS A CA 1
ATOM 1968 C C . CYS A 1 260 ? 4.077 -4.142 21.949 1.00 70.00 260 CYS A C 1
ATOM 1970 O O . CYS A 1 260 ? 4.555 -5.045 22.637 1.00 70.00 260 CYS A O 1
ATOM 1972 N N . ALA A 1 261 ? 3.477 -4.365 20.778 1.00 74.94 261 ALA A N 1
ATOM 1973 C CA . ALA A 1 261 ? 3.547 -5.661 20.114 1.00 74.94 261 ALA A CA 1
ATOM 1974 C C . ALA A 1 261 ? 5.009 -5.985 19.772 1.00 74.94 261 ALA A C 1
ATOM 1976 O O . ALA A 1 261 ? 5.766 -5.106 19.338 1.00 74.94 261 ALA A O 1
ATOM 1977 N N . ALA A 1 262 ? 5.400 -7.247 19.941 1.00 75.12 262 ALA A N 1
ATOM 1978 C CA . ALA A 1 262 ? 6.684 -7.713 19.456 1.00 75.12 262 ALA A CA 1
ATOM 1979 C C . ALA A 1 262 ? 6.722 -7.587 17.926 1.00 75.12 262 ALA A C 1
ATOM 1981 O O . ALA A 1 262 ? 5.703 -7.682 17.241 1.00 75.12 262 ALA A O 1
ATOM 1982 N N . SER A 1 263 ? 7.908 -7.382 17.357 1.00 72.06 263 SER A N 1
ATOM 1983 C CA . SER A 1 263 ? 8.078 -7.522 15.912 1.00 72.06 263 SER A CA 1
ATOM 1984 C C . SER A 1 263 ? 9.434 -8.113 15.579 1.00 72.06 263 SER A C 1
ATOM 1986 O O . SER A 1 263 ? 10.468 -7.592 15.999 1.00 72.06 263 SER A O 1
ATOM 1988 N N . LEU A 1 264 ? 9.404 -9.187 14.793 1.00 70.88 264 LEU A N 1
ATOM 1989 C CA . LEU A 1 264 ? 10.572 -9.841 14.223 1.00 70.88 264 LEU A CA 1
ATOM 1990 C C . LEU A 1 264 ? 10.697 -9.442 12.745 1.00 70.88 264 LEU A C 1
ATOM 1992 O O . LEU A 1 264 ? 9.708 -9.555 12.016 1.00 70.88 264 LEU A O 1
ATOM 1996 N N . PRO A 1 265 ? 11.888 -9.020 12.274 1.00 66.69 265 PRO A N 1
ATOM 1997 C CA . PRO A 1 265 ? 12.098 -8.628 10.881 1.00 66.69 265 PRO A CA 1
ATOM 1998 C C . PRO A 1 265 ? 11.614 -9.677 9.873 1.00 66.69 265 PRO A C 1
ATOM 2000 O O . PRO A 1 265 ? 11.051 -9.323 8.847 1.00 66.69 265 PRO A O 1
ATOM 2003 N N . THR A 1 266 ? 11.810 -10.964 10.170 1.00 60.28 266 THR A N 1
ATOM 2004 C CA . THR A 1 266 ? 11.541 -12.082 9.253 1.00 60.28 266 THR A CA 1
ATOM 2005 C C . THR A 1 266 ? 10.063 -12.442 9.142 1.00 60.28 266 THR A C 1
ATOM 2007 O O . THR A 1 266 ? 9.594 -12.717 8.039 1.00 60.28 266 THR A O 1
ATOM 2010 N N . THR A 1 267 ? 9.307 -12.396 10.244 1.00 57.81 267 THR A N 1
ATOM 2011 C CA . THR A 1 267 ? 7.865 -12.714 10.241 1.00 57.81 267 THR A CA 1
ATOM 2012 C C . THR A 1 267 ? 7.071 -11.712 9.400 1.00 57.81 267 THR A C 1
ATOM 2014 O O . THR A 1 267 ? 6.052 -12.055 8.815 1.00 57.81 267 THR A O 1
ATOM 2017 N N . MET A 1 268 ? 7.571 -10.482 9.257 1.00 56.88 268 MET A N 1
ATOM 2018 C CA . MET A 1 268 ? 6.934 -9.453 8.426 1.00 56.88 268 MET A CA 1
ATOM 2019 C C . MET A 1 268 ? 7.153 -9.643 6.915 1.00 56.88 268 MET A C 1
ATOM 2021 O O . MET A 1 268 ? 6.498 -8.964 6.130 1.00 56.88 268 MET A O 1
ATOM 2025 N N . VAL A 1 269 ? 8.053 -10.546 6.501 1.00 51.84 269 VAL A N 1
ATOM 2026 C CA . VAL A 1 269 ? 8.410 -10.794 5.086 1.00 51.84 269 VAL A CA 1
ATOM 2027 C C . VAL A 1 269 ? 7.885 -12.138 4.585 1.00 51.84 269 VAL A C 1
ATOM 2029 O O . VAL A 1 269 ? 7.674 -12.314 3.389 1.00 51.84 269 VAL A O 1
ATOM 2032 N N . SER A 1 270 ? 7.669 -13.093 5.489 1.00 40.41 270 SER A N 1
ATOM 2033 C CA . SER A 1 270 ? 7.237 -14.444 5.151 1.00 40.41 270 SER A CA 1
ATOM 2034 C C . SER A 1 270 ? 6.016 -14.826 5.982 1.00 40.41 270 SER A C 1
ATOM 2036 O O . SER A 1 270 ? 6.182 -15.402 7.056 1.00 40.41 270 SER A O 1
ATOM 2038 N N . PRO A 1 271 ? 4.786 -14.610 5.483 1.00 39.62 271 PRO A N 1
ATOM 2039 C CA . PRO A 1 271 ? 3.605 -15.283 6.025 1.00 39.62 271 PRO A CA 1
ATOM 2040 C C . PRO A 1 271 ? 3.594 -16.805 5.721 1.00 39.62 271 PRO A C 1
ATOM 2042 O O . PRO A 1 271 ? 2.542 -17.428 5.770 1.00 39.62 271 PRO A O 1
ATOM 2045 N N . LEU A 1 272 ? 4.745 -17.401 5.366 1.00 27.09 272 LEU A N 1
ATOM 2046 C CA . LEU A 1 272 ? 4.923 -18.776 4.874 1.00 27.09 272 LEU A CA 1
ATOM 2047 C C . LEU A 1 272 ? 5.778 -19.673 5.797 1.00 27.09 272 LEU A C 1
ATOM 2049 O O . LEU A 1 272 ? 6.407 -20.612 5.309 1.00 27.09 272 LEU A O 1
ATOM 2053 N N . LEU A 1 273 ? 5.835 -19.401 7.105 1.00 29.69 273 LEU A N 1
ATOM 2054 C CA . LEU A 1 273 ? 6.342 -20.388 8.074 1.00 29.69 273 LEU A CA 1
ATOM 2055 C C . LEU A 1 273 ? 5.188 -21.127 8.748 1.00 29.69 273 LEU A C 1
ATOM 2057 O O . LEU A 1 273 ? 4.258 -20.438 9.217 1.00 29.69 273 LEU A O 1
#

Secondary structure (DSSP, 8-state):
-HHHHHHHHHHHHHHTT-S-HHHHHHHHHHHHHHHS-SSS-----PPP-SS------TT-TTHHHHHHHHTTS-S-GGGGGG-EEEEE--SHHHHHHHHHHHHHT-SEEEEEE-PBP-GGGTTSSS--GGGTTSBHHHHHHHHHHHH-TTSEEEEEES-TTSHHHHHHHHHHHHPBPTTS--BS-SEEEE--SSHHHHHHHHHHHHHHT--EEEEEE-TTSS-EEEEEE-BTTB--TTTS--HHHHHT--GGGTPPTT------TTTTT-TT-

Inte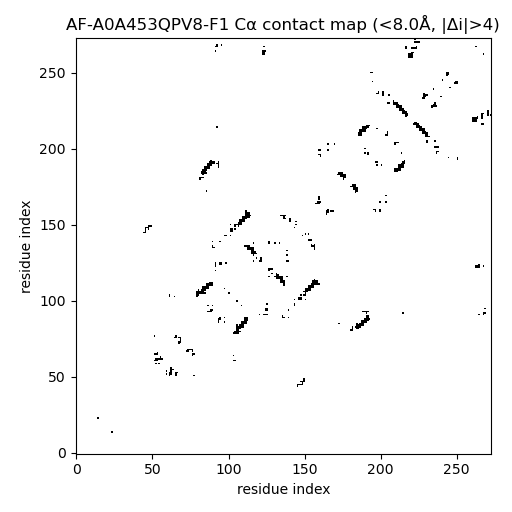rPro domains:
  IPR000594 THIF-type NAD/FAD binding fold [PF00899] (62-262)
  IPR029752 D-isomer specific 2-hydroxyacid dehydrogenase, NAD-binding domain conserved site 1 [PS00065] (85-113)
  IPR035985 Ubiquitin-activating enzyme-like [SSF69572] (53-245)
  IPR045886 ThiF/MoeB/HesA family [PTHR10953] (46-257)

Sequence (273 aa):
MEEELHALLRDLDALKQLPDPASIDRMRDRVVKMMGPSGAAAAATRSKIKDMSAEVVDSNPYSRLMALQRMGIVDNYERIRDYSVAIVGVGGVGSVAAEMLTRCGIGRLLLYDYDTVELANMNRLFFRPDQVGMTKTDAAVQTLSEINPDVVLESYSLNITTVKGFETFLGSLKARSSNGRSTGVDLVLSCVDNYEARMVVNQACNELRQTWMESGVSEDAVSGHIQLLVPGETACFACAPPLVVASGVDERTLKRDGVCAASLPTTMVSPLL

Foldseek 3Di:
DVVVVVVVVVVVVVVVPDDDPVVVVVVVVVVVVVPPDPDDDPPPQQDADPFQDCDDDPNRLCVVVCVCCVVVNDVDLRCQLLAEEEEADCAQQRLVVLLVSLSSLHNEYEYEDQDADDPVRVLGPDADPVRGPPQSLVSSCVSSCSNHVNYHYHYDNDDCLDPVNVVVVLDQQQDDDPVRRDGGHQEYEYPDADVSSLVSVLVSCLVVQHKYKYKDADLQRPAIDIDTDGHPPDDTCVNDDPPCVVVVPDPVVVDDPPDGRDHHRVSSNDNPD

Nearest PDB structures (foldseek):
  6h77-assembly2_D  TM=9.692E-01  e=8.887E-34  Homo sapiens
  6h77-assembly1_B  TM=9.692E-01  e=1.363E-33  Homo sapiens
  6h77-assembly1_A  TM=9.512E-01  e=2.838E-33  Homo sapiens
  6h78-assembly8_P  TM=9.232E-01  e=8.175E-32  Homo sapiens
  5l95-assembly1_A  TM=9.433E-01  e=8.976E-24  Homo sapiens

Solvent-accessible surface area (backbone atoms only — not comparable to full-atom values): 15751 Å² total; per-residue (Å²): 105,73,69,54,52,55,49,52,53,52,56,55,58,59,60,72,74,62,96,51,74,74,57,56,54,56,49,50,53,51,49,57,62,68,71,47,79,87,86,62,79,77,73,86,70,70,76,72,66,91,69,90,51,66,58,86,48,96,88,41,89,46,20,74,62,40,42,38,35,79,71,69,77,34,93,64,61,70,59,44,42,64,40,27,39,34,36,37,22,54,48,58,43,24,38,49,52,53,48,53,43,44,73,73,44,32,24,30,41,38,34,31,24,62,52,58,36,49,78,87,52,59,65,30,66,85,68,56,84,91,43,52,74,33,43,35,29,57,49,46,52,55,54,45,45,67,74,33,60,66,41,43,77,46,72,38,81,40,54,52,80,41,73,71,28,36,53,51,49,58,50,56,47,57,40,63,47,99,83,81,61,52,84,26,50,69,33,37,38,40,31,51,95,51,68,69,56,51,51,48,52,45,52,51,25,54,76,65,59,39,42,31,34,43,40,50,68,41,57,79,30,82,48,50,45,74,46,77,29,38,57,92,78,40,72,46,67,80,73,70,51,56,66,54,67,71,69,70,52,64,68,73,77,72,61,53,91,96,65,77,69,49,74,45,55,63,50,49,76,44,65,79,121

Radius of gyration: 23.45 Å; Cα contacts (8 Å, |Δi|>4): 402; chains: 1; bounding box: 53×68×51 Å

Mean predicted aligned error: 11.02 Å

pLDDT: mean 84.16, std 18.46, range [27.09, 98.75]